Protein AF-A0A662WQ31-F1 (afdb_monomer_lite)

Structure (mmCIF, N/CA/C/O backbone):
data_AF-A0A662WQ31-F1
#
_entry.id   AF-A0A662WQ31-F1
#
loop_
_atom_site.group_PDB
_atom_site.id
_atom_site.type_symbol
_atom_site.label_atom_id
_atom_site.label_alt_id
_atom_site.label_comp_id
_atom_site.label_asym_id
_atom_site.label_entity_id
_atom_site.label_seq_id
_atom_site.pdbx_PDB_ins_code
_atom_site.Cartn_x
_atom_site.Cartn_y
_atom_site.Cartn_z
_atom_site.occupancy
_atom_site.B_iso_or_equiv
_atom_site.auth_seq_id
_atom_site.auth_comp_id
_atom_site.auth_asym_id
_atom_site.auth_atom_id
_atom_site.pdbx_PDB_model_num
ATOM 1 N N . MET A 1 1 ? 36.356 4.629 25.733 1.00 37.19 1 MET A N 1
ATOM 2 C CA . MET A 1 1 ? 35.198 4.830 24.838 1.00 37.19 1 MET A CA 1
ATOM 3 C C . MET A 1 1 ? 35.212 3.669 23.844 1.00 37.19 1 MET A C 1
ATOM 5 O O . MET A 1 1 ? 35.825 3.778 22.793 1.00 37.19 1 MET A O 1
ATOM 9 N N . LEU A 1 2 ? 34.703 2.499 24.256 1.00 34.69 2 LEU A N 1
ATOM 10 C CA . LEU A 1 2 ? 34.667 1.307 23.401 1.00 34.69 2 LEU A CA 1
ATOM 11 C C . LEU A 1 2 ? 33.456 1.410 22.477 1.00 34.69 2 LEU A C 1
ATOM 13 O O . LEU A 1 2 ? 32.326 1.563 22.939 1.00 34.69 2 LEU A O 1
ATOM 17 N N . TRP A 1 3 ? 33.721 1.348 21.181 1.00 44.66 3 TRP A N 1
ATOM 18 C CA . TRP A 1 3 ? 32.720 1.198 20.144 1.00 44.66 3 TRP A CA 1
ATOM 19 C C . TRP A 1 3 ? 32.107 -0.188 20.344 1.00 44.66 3 TRP A C 1
ATOM 21 O O . TRP A 1 3 ? 32.813 -1.183 20.213 1.00 44.66 3 TRP A O 1
ATOM 31 N N . ALA A 1 4 ? 30.832 -0.269 20.720 1.00 44.41 4 ALA A N 1
ATOM 32 C CA . ALA A 1 4 ? 30.108 -1.534 20.693 1.00 44.41 4 ALA A CA 1
ATOM 33 C C . ALA A 1 4 ? 29.914 -1.925 19.217 1.00 44.41 4 ALA A C 1
ATOM 35 O O . ALA A 1 4 ? 28.950 -1.514 18.575 1.00 44.41 4 ALA A O 1
ATOM 36 N N . LEU A 1 5 ? 30.892 -2.647 18.674 1.00 51.72 5 LEU A N 1
ATOM 37 C CA . LEU A 1 5 ? 30.918 -3.232 17.332 1.00 51.72 5 LEU A CA 1
ATOM 38 C C . LEU A 1 5 ? 30.470 -4.706 17.375 1.00 51.72 5 LEU A C 1
ATOM 40 O O . LEU A 1 5 ? 30.960 -5.522 16.607 1.00 51.72 5 LEU A O 1
ATOM 44 N N . ASP A 1 6 ? 29.527 -5.053 18.252 1.00 50.81 6 ASP A N 1
ATOM 45 C CA . ASP A 1 6 ? 29.128 -6.453 18.472 1.00 50.81 6 ASP A CA 1
ATOM 46 C C . ASP A 1 6 ? 27.859 -6.852 17.699 1.00 50.81 6 ASP A C 1
ATOM 48 O O . ASP A 1 6 ? 27.165 -7.792 18.071 1.00 50.81 6 ASP A O 1
ATOM 52 N N . GLU A 1 7 ? 27.523 -6.147 16.617 1.00 56.91 7 GLU A N 1
ATOM 53 C CA . GLU A 1 7 ? 26.612 -6.703 15.612 1.00 56.91 7 GLU A CA 1
ATOM 54 C C . GLU A 1 7 ? 27.441 -7.106 14.402 1.00 56.91 7 GLU A C 1
ATOM 56 O O . GLU A 1 7 ? 27.884 -6.261 13.618 1.00 56.91 7 GLU A O 1
ATOM 61 N N . THR A 1 8 ? 27.656 -8.409 14.239 1.00 71.19 8 THR A N 1
ATOM 62 C CA . THR A 1 8 ? 28.280 -8.915 13.022 1.00 71.19 8 THR A CA 1
ATOM 63 C C . THR A 1 8 ? 27.309 -8.752 11.850 1.00 71.19 8 THR A C 1
ATOM 65 O O . THR A 1 8 ? 26.084 -8.739 12.010 1.00 71.19 8 THR A O 1
ATOM 68 N N . ALA A 1 9 ? 27.833 -8.656 10.625 1.00 65.75 9 ALA A N 1
ATOM 69 C CA . ALA A 1 9 ? 26.988 -8.691 9.429 1.00 65.75 9 ALA A CA 1
ATOM 70 C C . ALA A 1 9 ? 26.096 -9.948 9.417 1.00 65.75 9 ALA A C 1
ATOM 72 O O . ALA A 1 9 ? 24.948 -9.888 8.981 1.00 65.75 9 ALA A O 1
ATOM 73 N N . LEU A 1 10 ? 26.597 -11.058 9.972 1.00 67.75 10 LEU A N 1
ATOM 74 C CA . LEU A 1 10 ? 25.859 -12.306 10.134 1.00 67.75 10 LEU A CA 1
ATOM 75 C C . LEU A 1 10 ? 24.645 -12.144 11.063 1.00 67.75 10 LEU A C 1
ATOM 77 O O . LEU A 1 10 ? 23.572 -12.631 10.722 1.00 67.75 10 LEU A O 1
ATOM 81 N N . ASP A 1 11 ? 24.765 -11.390 12.158 1.00 67.06 11 ASP A N 1
ATOM 82 C CA . ASP A 1 11 ? 23.643 -11.083 13.060 1.00 67.06 11 ASP A CA 1
ATOM 83 C C . ASP A 1 11 ? 22.569 -10.234 12.363 1.00 67.06 11 ASP A C 1
ATOM 85 O O . ASP A 1 11 ? 21.368 -10.448 12.546 1.00 67.06 11 ASP A O 1
ATOM 89 N N . LEU A 1 12 ? 22.978 -9.305 11.491 1.00 63.69 12 LEU A N 1
ATOM 90 C CA . LEU A 1 12 ? 22.054 -8.522 10.661 1.00 63.69 12 LEU A CA 1
ATOM 91 C C . LEU A 1 12 ? 21.345 -9.375 9.599 1.00 63.69 12 LEU A C 1
ATOM 93 O O . LEU A 1 12 ? 20.171 -9.132 9.310 1.00 63.69 12 LEU A O 1
ATOM 97 N N . PHE A 1 13 ? 22.023 -10.376 9.031 1.00 61.41 13 PHE A N 1
ATOM 98 C CA . PHE A 1 13 ? 21.408 -11.343 8.115 1.00 61.41 13 PHE A CA 1
ATOM 99 C C . PHE A 1 13 ? 20.502 -12.344 8.845 1.00 61.41 13 PHE A C 1
ATOM 101 O O . PHE A 1 13 ? 19.461 -12.731 8.310 1.00 61.41 13 PHE A O 1
ATOM 108 N N . ALA A 1 14 ? 20.855 -12.725 10.075 1.00 63.91 14 ALA A N 1
ATOM 109 C CA . ALA A 1 14 ? 20.064 -13.611 10.923 1.00 63.91 14 ALA A CA 1
ATOM 110 C C . ALA A 1 14 ? 18.776 -12.942 11.432 1.00 63.91 14 ALA A C 1
ATOM 112 O O . ALA A 1 14 ? 17.780 -13.630 11.676 1.00 63.91 14 ALA A O 1
ATOM 113 N N . ARG A 1 15 ? 18.741 -11.600 11.512 1.00 64.81 15 ARG A N 1
ATOM 114 C CA . ARG A 1 15 ? 17.512 -10.812 11.704 1.00 64.81 15 ARG A CA 1
ATOM 115 C C . ARG A 1 15 ? 16.602 -10.941 10.481 1.00 64.81 15 ARG A C 1
ATOM 117 O O . ARG A 1 15 ? 16.562 -10.092 9.587 1.00 64.81 15 ARG A O 1
ATOM 124 N N . ARG A 1 16 ? 15.816 -12.015 10.453 1.00 57.88 16 ARG A N 1
ATOM 125 C CA . ARG A 1 16 ? 14.672 -12.129 9.549 1.00 57.88 16 ARG A CA 1
ATOM 126 C C . ARG A 1 16 ? 13.635 -11.102 9.996 1.00 57.88 16 ARG A C 1
ATOM 128 O O . ARG A 1 16 ? 13.227 -11.154 11.152 1.00 57.88 16 ARG A O 1
ATOM 135 N N . PRO A 1 17 ? 13.206 -10.159 9.143 1.00 61.84 17 PRO A N 1
ATOM 136 C CA . PRO A 1 17 ? 12.065 -9.331 9.488 1.00 61.84 17 PRO A CA 1
ATOM 137 C C . PRO A 1 17 ? 10.864 -10.279 9.626 1.00 61.84 17 PRO A C 1
ATOM 139 O O . PRO A 1 17 ? 10.480 -10.942 8.667 1.00 61.84 17 PRO A O 1
ATOM 142 N N . VAL A 1 18 ? 10.369 -10.436 10.856 1.00 61.66 18 VAL A N 1
ATOM 143 C CA . VAL A 1 18 ? 9.519 -11.582 11.236 1.00 61.66 18 VAL A CA 1
ATOM 144 C C . VAL A 1 18 ? 8.052 -11.369 10.850 1.00 61.66 18 VAL A C 1
ATOM 146 O O . VAL A 1 18 ? 7.285 -12.325 10.792 1.00 61.66 18 VAL A O 1
ATOM 149 N N . ARG A 1 19 ? 7.634 -10.126 10.584 1.00 73.19 19 ARG A N 1
ATOM 150 C CA . ARG A 1 19 ? 6.210 -9.784 10.494 1.00 73.19 19 ARG A CA 1
ATOM 151 C C . ARG A 1 19 ? 5.721 -9.774 9.045 1.00 73.19 19 ARG A C 1
ATOM 153 O O . ARG A 1 19 ? 5.837 -8.769 8.342 1.00 73.19 19 ARG A O 1
ATOM 160 N N . GLY A 1 20 ? 5.204 -10.922 8.615 1.00 81.25 20 GLY A N 1
ATOM 161 C CA . GLY A 1 20 ? 4.343 -11.023 7.440 1.00 81.25 20 GLY A CA 1
ATOM 162 C C . GLY A 1 20 ? 2.929 -10.503 7.714 1.00 81.25 20 GLY A C 1
ATOM 163 O O . GLY A 1 20 ? 2.633 -10.037 8.817 1.00 81.25 20 GLY A O 1
ATOM 164 N N . PHE A 1 21 ? 2.061 -10.554 6.707 1.00 85.94 21 PHE A N 1
ATOM 165 C CA . PHE A 1 21 ? 0.643 -10.219 6.855 1.00 85.94 21 PHE A CA 1
ATOM 166 C C . PHE A 1 21 ? -0.225 -10.975 5.850 1.00 85.94 21 PHE A C 1
ATOM 168 O O . PHE A 1 21 ? 0.226 -11.325 4.758 1.00 85.94 21 PHE A O 1
ATOM 175 N N . LEU A 1 22 ? -1.482 -11.192 6.230 1.00 88.38 22 LEU A N 1
ATOM 176 C CA . LEU A 1 22 ? -2.508 -11.766 5.370 1.00 88.38 22 LEU A CA 1
ATOM 177 C C . LEU A 1 22 ? -3.313 -10.651 4.717 1.00 88.38 22 LEU A C 1
ATOM 179 O O . LEU A 1 22 ? -3.632 -9.640 5.346 1.00 88.38 22 LEU A O 1
ATOM 183 N N . THR A 1 23 ? -3.670 -10.850 3.457 1.00 88.81 23 THR A N 1
ATOM 184 C CA . THR A 1 23 ? -4.554 -9.942 2.732 1.00 88.81 23 THR A CA 1
ATOM 185 C C . THR A 1 23 ? -6.017 -10.215 3.047 1.00 88.81 23 THR A C 1
ATOM 187 O O . THR A 1 23 ? -6.835 -9.310 2.905 1.00 88.81 23 THR A O 1
ATOM 190 N N . GLY A 1 24 ? -6.374 -11.420 3.497 1.00 86.06 24 GLY A N 1
ATOM 191 C CA . GLY A 1 24 ? -7.769 -11.858 3.600 1.00 86.06 24 GLY A CA 1
ATOM 192 C C . GLY A 1 24 ? -8.359 -12.261 2.245 1.00 86.06 24 GLY A C 1
ATOM 193 O O . GLY A 1 24 ? -9.531 -12.618 2.165 1.00 86.06 24 GLY A O 1
ATOM 194 N N . LEU A 1 25 ? -7.552 -12.225 1.181 1.00 87.31 25 LEU A N 1
ATOM 195 C CA . LEU A 1 25 ? -7.882 -12.758 -0.130 1.00 87.31 25 LEU A CA 1
ATOM 196 C C . LEU A 1 25 ? -7.190 -14.117 -0.249 1.00 87.31 25 LEU A C 1
ATOM 198 O O . LEU A 1 25 ? -5.993 -14.201 -0.517 1.00 87.31 25 LEU A O 1
ATOM 202 N N . SER A 1 26 ? -7.945 -15.198 -0.045 1.00 85.75 26 SER A N 1
ATOM 203 C CA . SER A 1 26 ? -7.402 -16.565 0.013 1.00 85.75 26 SER A CA 1
ATOM 204 C C . SER A 1 26 ? -6.587 -16.950 -1.227 1.00 85.75 26 SER A C 1
ATOM 206 O O . SER A 1 26 ? -5.579 -17.648 -1.113 1.00 85.75 26 SER A O 1
ATOM 208 N N . PHE A 1 27 ? -6.977 -16.449 -2.403 1.00 85.75 27 PHE A N 1
ATOM 209 C CA . PHE A 1 27 ? -6.265 -16.682 -3.660 1.00 85.75 27 PHE A CA 1
ATOM 210 C C . PHE A 1 27 ? -4.890 -15.996 -3.730 1.00 85.75 27 PHE A C 1
ATOM 212 O O . PHE A 1 27 ? -4.050 -16.445 -4.504 1.00 85.75 27 PHE A O 1
ATOM 219 N N . LEU A 1 28 ? -4.639 -14.951 -2.930 1.00 86.25 28 LEU A N 1
ATOM 220 C CA . LEU A 1 28 ? -3.328 -14.301 -2.799 1.00 86.25 28 LEU A CA 1
ATOM 221 C C . LEU A 1 28 ? -2.513 -14.891 -1.649 1.00 86.25 28 LEU A C 1
ATOM 223 O O . LEU A 1 28 ? -1.312 -15.114 -1.788 1.00 86.25 28 LEU A O 1
ATOM 227 N N . ASP A 1 29 ? -3.164 -15.181 -0.523 1.00 85.19 29 ASP A N 1
ATOM 228 C CA . ASP A 1 29 ? -2.477 -15.615 0.695 1.00 85.19 29 ASP A CA 1
ATOM 229 C C . ASP A 1 29 ? -1.913 -17.043 0.567 1.00 85.19 29 ASP A C 1
ATOM 231 O O . ASP A 1 29 ? -0.788 -17.316 0.997 1.00 85.19 29 ASP A O 1
ATOM 235 N N . ALA A 1 30 ? -2.652 -17.944 -0.092 1.00 77.50 30 ALA A N 1
ATOM 236 C CA . ALA A 1 30 ? -2.257 -19.339 -0.286 1.00 77.50 30 ALA A CA 1
ATOM 237 C C . ALA A 1 30 ? -1.020 -19.554 -1.191 1.00 77.50 30 ALA A C 1
ATOM 239 O O . ALA A 1 30 ? -0.231 -20.461 -0.899 1.00 77.50 30 ALA A O 1
ATOM 240 N N . PRO A 1 31 ? -0.819 -18.821 -2.307 1.00 71.06 31 PRO A N 1
ATOM 241 C CA . PRO A 1 31 ? 0.422 -18.905 -3.079 1.00 71.06 31 PRO A CA 1
ATOM 242 C C . PRO A 1 31 ? 1.566 -18.101 -2.454 1.00 71.06 31 PRO A C 1
ATOM 244 O O . PRO A 1 31 ? 2.700 -18.585 -2.474 1.00 71.06 31 PRO A O 1
ATOM 247 N N . ALA A 1 32 ? 1.293 -16.935 -1.854 1.00 62.53 32 ALA A N 1
ATOM 248 C CA . ALA A 1 32 ? 2.327 -16.091 -1.245 1.00 62.53 32 ALA A CA 1
ATOM 249 C C . ALA A 1 32 ? 3.093 -16.812 -0.121 1.00 62.53 32 ALA A C 1
ATOM 251 O O . ALA A 1 32 ? 4.286 -16.567 0.066 1.00 62.53 32 ALA A O 1
ATOM 252 N N . GLY A 1 33 ? 2.448 -17.773 0.548 1.00 60.22 33 GLY A N 1
ATOM 253 C CA . GLY A 1 33 ? 3.086 -18.617 1.552 1.00 60.22 33 GLY A CA 1
ATOM 254 C C . GLY A 1 33 ? 3.896 -19.812 1.044 1.00 60.22 33 GLY A C 1
ATOM 255 O O . GLY A 1 33 ? 4.722 -20.371 1.770 1.00 60.22 33 GLY A O 1
ATOM 256 N N . ARG A 1 34 ? 3.706 -20.234 -0.214 1.00 59.06 34 ARG A N 1
ATOM 257 C CA . ARG A 1 34 ? 4.384 -21.425 -0.767 1.00 59.06 34 ARG A CA 1
ATOM 258 C C . ARG A 1 34 ? 5.804 -21.151 -1.241 1.00 59.06 34 ARG A C 1
ATOM 260 O O . ARG A 1 34 ? 6.621 -22.071 -1.234 1.00 59.06 34 ARG A O 1
ATOM 267 N N . THR A 1 35 ? 6.130 -19.913 -1.606 1.00 53.53 35 THR A N 1
ATOM 268 C CA . THR A 1 35 ? 7.453 -19.527 -2.131 1.00 53.53 35 THR A CA 1
ATOM 269 C C . THR A 1 35 ? 8.606 -19.687 -1.131 1.00 53.53 35 THR A C 1
ATOM 271 O O . THR A 1 35 ? 9.761 -19.562 -1.521 1.00 53.53 35 THR A O 1
ATOM 274 N N . GLN A 1 36 ? 8.335 -20.018 0.138 1.00 51.00 36 GLN A N 1
ATOM 275 C CA . GLN A 1 36 ? 9.357 -20.226 1.172 1.00 51.00 36 GLN A CA 1
ATOM 276 C C . GLN A 1 36 ? 9.678 -21.711 1.464 1.00 51.00 36 GLN A C 1
ATOM 278 O O . GLN A 1 36 ? 10.545 -22.001 2.286 1.00 51.00 36 GLN A O 1
ATOM 283 N N . ARG A 1 37 ? 9.006 -22.673 0.807 1.00 48.34 37 ARG A N 1
ATOM 284 C CA . ARG A 1 37 ? 9.079 -24.113 1.149 1.00 48.34 37 ARG A CA 1
ATOM 285 C C . ARG A 1 37 ? 10.275 -24.906 0.587 1.00 48.34 37 ARG A C 1
ATOM 287 O O . ARG A 1 37 ? 10.282 -26.125 0.719 1.00 48.34 37 ARG A O 1
ATOM 294 N N . THR A 1 38 ? 11.303 -24.284 0.007 1.00 45.34 38 THR A N 1
ATOM 295 C CA . THR A 1 38 ? 12.416 -25.030 -0.627 1.00 45.34 38 THR A CA 1
ATOM 296 C C . THR A 1 38 ? 13.635 -25.310 0.261 1.00 45.34 38 THR A C 1
ATOM 298 O O . THR A 1 38 ? 14.574 -25.951 -0.206 1.00 45.34 38 THR A O 1
ATOM 301 N N . SER A 1 39 ? 13.642 -24.952 1.552 1.00 43.06 39 SER A N 1
ATOM 302 C CA . SER A 1 39 ? 14.707 -25.391 2.473 1.00 43.06 39 SER A CA 1
ATOM 303 C C . SER A 1 39 ? 14.281 -26.600 3.322 1.00 43.06 39 SER A C 1
ATOM 305 O O . SER A 1 39 ? 13.662 -26.441 4.369 1.00 43.06 39 SER A O 1
ATOM 307 N N . ALA A 1 40 ? 14.619 -27.791 2.820 1.00 43.31 40 ALA A N 1
ATOM 308 C CA . ALA A 1 40 ? 14.922 -29.054 3.510 1.00 43.31 40 ALA A CA 1
ATOM 309 C C . ALA A 1 40 ? 14.190 -29.424 4.831 1.00 43.31 40 ALA A C 1
ATOM 311 O O . ALA A 1 40 ? 14.473 -28.897 5.902 1.00 43.31 40 ALA A O 1
ATOM 312 N N . GLY A 1 41 ? 13.394 -30.501 4.770 1.00 44.12 41 GLY A N 1
ATOM 313 C CA . GLY A 1 41 ? 13.578 -31.642 5.682 1.00 44.12 41 GLY A CA 1
ATOM 314 C C . GLY A 1 41 ? 13.085 -31.551 7.132 1.00 44.12 41 GLY A C 1
ATOM 315 O O . GLY A 1 41 ? 13.726 -32.126 8.004 1.00 44.12 41 GLY A O 1
ATOM 316 N N . SER A 1 42 ? 11.950 -30.910 7.419 1.00 41.31 42 SER A N 1
ATOM 317 C CA . SER A 1 42 ? 11.338 -30.973 8.757 1.00 41.31 42 SER A CA 1
ATOM 318 C C . SER A 1 42 ? 9.865 -31.373 8.677 1.00 41.31 42 SER A C 1
ATOM 320 O O . SER A 1 42 ? 8.979 -30.554 8.437 1.00 41.31 42 SER A O 1
ATOM 322 N N . SER A 1 43 ? 9.597 -32.662 8.882 1.00 39.00 43 SER A N 1
ATOM 323 C CA . SER A 1 43 ? 8.263 -33.242 9.060 1.00 39.00 43 SER A CA 1
ATOM 324 C C . SER A 1 43 ? 7.736 -32.971 10.475 1.00 39.00 43 SER A C 1
ATOM 326 O O . SER A 1 43 ? 7.522 -33.890 11.266 1.00 39.00 43 SER A O 1
ATOM 328 N N . LYS A 1 44 ? 7.557 -31.694 10.820 1.00 39.28 44 LYS A N 1
ATOM 329 C CA . LYS A 1 44 ? 6.843 -31.280 12.032 1.00 39.28 44 LYS A CA 1
ATOM 330 C C . LYS A 1 44 ? 5.909 -30.126 11.659 1.00 39.28 44 LYS A C 1
ATOM 332 O O . LYS A 1 44 ? 6.410 -29.084 11.239 1.00 39.28 44 LYS A O 1
ATOM 337 N N . PRO A 1 45 ? 4.578 -30.277 11.772 1.00 39.34 45 PRO A N 1
ATOM 338 C CA . PRO A 1 45 ? 3.661 -29.175 11.527 1.00 39.34 45 PRO A CA 1
ATOM 339 C C . PRO A 1 45 ? 3.808 -28.182 12.684 1.00 39.34 45 PRO A C 1
ATOM 341 O O . PRO A 1 45 ? 3.200 -28.342 13.739 1.00 39.34 45 PRO A O 1
ATOM 344 N N . SER A 1 46 ? 4.674 -27.179 12.534 1.00 40.44 46 SER A N 1
ATOM 345 C CA . SER A 1 46 ? 4.630 -26.013 13.408 1.00 40.44 46 SER A CA 1
ATOM 346 C C . SER A 1 46 ? 3.371 -25.223 13.051 1.00 40.44 46 SER A C 1
ATOM 348 O O . SER A 1 46 ? 3.150 -24.853 11.901 1.00 40.44 46 SER A O 1
ATOM 350 N N . ALA A 1 47 ? 2.516 -24.999 14.045 1.00 40.78 47 ALA A N 1
ATOM 351 C CA . ALA A 1 47 ? 1.225 -24.321 13.940 1.00 40.78 47 ALA A CA 1
ATOM 352 C C . ALA A 1 47 ? 1.349 -22.797 13.706 1.00 40.78 47 ALA A C 1
ATOM 354 O O . ALA A 1 47 ? 0.736 -21.994 14.401 1.00 40.78 47 ALA A O 1
ATOM 355 N N . LYS A 1 48 ? 2.171 -22.378 12.742 1.00 49.56 48 LYS A N 1
ATOM 356 C CA . LYS A 1 48 ? 2.186 -21.018 12.198 1.00 49.56 48 LYS A CA 1
ATOM 357 C C . LYS A 1 48 ? 2.058 -21.158 10.693 1.00 49.56 48 LYS A C 1
ATOM 359 O O . LYS A 1 48 ? 3.038 -21.487 10.029 1.00 49.56 48 LYS A O 1
ATOM 364 N N . SER A 1 49 ? 0.835 -20.992 10.190 1.00 50.53 49 SER A N 1
ATOM 365 C CA . SER A 1 49 ? 0.546 -20.995 8.758 1.00 50.53 49 SER A CA 1
ATOM 366 C C . SER A 1 49 ? 1.548 -20.080 8.066 1.00 50.53 49 SER A C 1
ATOM 368 O O . SER A 1 49 ? 1.619 -18.891 8.371 1.00 50.53 49 SER A O 1
ATOM 370 N N . SER A 1 50 ? 2.337 -20.635 7.154 1.00 59.69 50 SER A N 1
ATOM 371 C CA . SER A 1 50 ? 3.299 -19.893 6.342 1.00 59.69 50 SER A CA 1
ATOM 372 C C . SER A 1 50 ? 2.614 -18.988 5.313 1.00 59.69 50 SER A C 1
ATOM 374 O O . SER A 1 50 ? 3.259 -18.605 4.353 1.00 59.69 50 SER A O 1
ATOM 376 N N . ASP A 1 51 ? 1.321 -18.710 5.459 1.00 67.50 51 ASP A N 1
ATOM 377 C CA . ASP A 1 51 ? 0.472 -18.082 4.452 1.00 67.50 51 ASP A CA 1
ATOM 378 C C . ASP A 1 51 ? 0.600 -16.553 4.498 1.00 67.50 51 ASP A C 1
ATOM 380 O O . ASP A 1 51 ? 0.820 -15.962 5.557 1.00 67.50 51 ASP A O 1
ATOM 384 N N . GLY A 1 52 ? 0.464 -15.912 3.334 1.00 83.06 52 GLY A N 1
ATOM 385 C CA . GLY A 1 52 ? 0.532 -14.457 3.193 1.00 83.06 52 GLY A CA 1
ATOM 386 C C . GLY A 1 52 ? 1.887 -13.891 2.764 1.00 83.06 52 GLY A C 1
ATOM 387 O O . GLY A 1 52 ? 2.805 -14.594 2.338 1.00 83.06 52 GLY A O 1
ATOM 388 N N . TYR A 1 53 ? 1.982 -12.567 2.844 1.00 86.69 53 TYR A N 1
ATOM 389 C CA . TYR A 1 53 ? 3.112 -11.778 2.364 1.00 86.69 53 TYR A CA 1
ATOM 390 C C . TYR A 1 53 ? 4.222 -11.705 3.402 1.00 86.69 53 TYR A C 1
ATOM 392 O O . TYR A 1 53 ? 3.962 -11.410 4.570 1.00 86.69 53 TYR A O 1
ATOM 400 N N . HIS A 1 54 ? 5.470 -11.867 2.959 1.00 84.38 54 HIS A N 1
ATOM 401 C CA . HIS A 1 54 ? 6.644 -11.813 3.824 1.00 84.38 54 HIS A CA 1
ATOM 402 C C . HIS A 1 54 ? 7.639 -10.722 3.400 1.00 84.38 54 HIS A C 1
ATOM 404 O O . HIS A 1 54 ? 7.773 -10.401 2.218 1.00 84.38 54 HIS A O 1
ATOM 410 N N . PRO A 1 55 ? 8.392 -10.139 4.347 1.00 83.25 55 PRO A N 1
ATOM 411 C CA . PRO A 1 55 ? 9.493 -9.241 4.016 1.00 83.25 55 PRO A CA 1
ATOM 412 C C . PRO A 1 55 ? 10.555 -9.930 3.145 1.00 83.25 55 PRO A C 1
ATOM 414 O O . PRO A 1 55 ? 10.832 -11.114 3.325 1.00 83.25 55 PRO A O 1
ATOM 417 N N . ARG A 1 56 ? 11.210 -9.163 2.259 1.00 81.50 56 ARG A N 1
ATOM 418 C CA . ARG A 1 56 ? 12.211 -9.656 1.282 1.00 81.50 56 ARG A CA 1
ATOM 419 C C . ARG A 1 56 ? 11.640 -10.622 0.229 1.00 81.50 56 ARG A C 1
ATOM 421 O O . ARG A 1 56 ? 12.390 -11.392 -0.363 1.00 81.50 56 ARG A O 1
ATOM 428 N N . GLN A 1 57 ? 10.333 -10.568 -0.004 1.00 84.25 57 GLN A N 1
ATOM 429 C CA . GLN A 1 57 ? 9.645 -11.284 -1.072 1.00 84.25 57 GLN A CA 1
ATOM 430 C C . GLN A 1 57 ? 9.252 -10.306 -2.181 1.00 84.25 57 GLN A C 1
ATOM 432 O O . GLN A 1 57 ? 8.881 -9.166 -1.904 1.00 84.25 57 GLN A O 1
ATOM 437 N N . VAL A 1 58 ? 9.300 -10.776 -3.425 1.00 87.25 58 VAL A N 1
ATOM 438 C CA . VAL A 1 58 ? 8.652 -10.124 -4.566 1.00 87.25 58 VAL A CA 1
ATOM 439 C C . VAL A 1 58 ? 7.497 -11.020 -4.992 1.00 87.25 58 VAL A C 1
ATOM 441 O O . VAL A 1 58 ? 7.677 -12.229 -5.137 1.00 87.25 58 VAL A O 1
ATOM 444 N N . VAL A 1 59 ? 6.312 -10.434 -5.134 1.00 88.00 59 VAL A N 1
ATOM 445 C CA . VAL A 1 59 ? 5.104 -11.120 -5.600 1.00 88.00 59 VAL A CA 1
ATOM 446 C C . VAL A 1 59 ? 4.640 -10.409 -6.857 1.00 88.00 59 VAL A C 1
ATOM 448 O O . VAL A 1 59 ? 4.413 -9.201 -6.830 1.00 88.00 59 VAL A O 1
ATOM 451 N N . GLU A 1 60 ? 4.514 -11.160 -7.942 1.00 89.75 60 GLU A N 1
ATOM 452 C CA . GLU A 1 60 ? 4.000 -10.671 -9.216 1.00 89.75 60 GLU A CA 1
ATOM 453 C C . GLU A 1 60 ? 2.549 -11.131 -9.383 1.00 89.75 60 GLU A C 1
ATOM 455 O O . GLU A 1 60 ? 2.231 -12.303 -9.169 1.00 89.75 60 GLU A O 1
ATOM 460 N N . LEU A 1 61 ? 1.667 -10.199 -9.746 1.00 88.94 61 LEU A N 1
ATOM 461 C CA . LEU A 1 61 ? 0.274 -10.480 -10.068 1.00 88.94 61 LEU A CA 1
ATOM 462 C C . LEU A 1 61 ? 0.051 -10.231 -11.560 1.00 88.94 61 LEU A C 1
ATOM 464 O O . LEU A 1 61 ? -0.048 -9.085 -11.996 1.00 88.94 61 LEU A O 1
ATOM 468 N N . CYS A 1 62 ? -0.065 -11.314 -12.321 1.00 89.31 62 CYS A N 1
ATOM 469 C CA . CYS A 1 62 ? -0.349 -11.267 -13.752 1.00 89.31 62 CYS A CA 1
ATOM 470 C C . CYS A 1 62 ? -1.827 -11.551 -14.019 1.00 89.31 62 CYS A C 1
ATOM 472 O O . CYS A 1 62 ? -2.440 -12.404 -13.378 1.00 89.31 62 CYS A O 1
ATOM 474 N N . GLY A 1 63 ? -2.387 -10.863 -15.007 1.00 90.75 63 GLY A N 1
ATOM 475 C CA . GLY A 1 63 ? -3.757 -11.059 -15.458 1.00 90.75 63 GLY A CA 1
ATOM 476 C C . GLY A 1 63 ? -3.991 -10.356 -16.787 1.00 90.75 63 GLY A C 1
ATOM 477 O O . GLY A 1 63 ? -3.152 -9.574 -17.238 1.00 90.75 63 GLY A O 1
ATOM 478 N N . ALA A 1 64 ? -5.133 -10.633 -17.408 1.00 93.81 64 ALA A N 1
ATOM 479 C CA . ALA A 1 64 ? -5.563 -9.929 -18.607 1.00 93.81 64 ALA A CA 1
ATOM 480 C C . ALA A 1 64 ? -5.805 -8.429 -18.319 1.00 93.81 64 ALA A C 1
ATOM 482 O O . ALA A 1 64 ? -5.762 -7.971 -17.168 1.00 93.81 64 ALA A O 1
ATOM 483 N N . ALA A 1 65 ? -6.009 -7.636 -19.374 1.00 87.56 65 ALA A N 1
ATOM 484 C CA . ALA A 1 65 ? -6.182 -6.186 -19.256 1.00 87.56 65 ALA A CA 1
ATOM 485 C C . ALA A 1 65 ? -7.371 -5.812 -18.351 1.00 87.56 65 ALA A C 1
ATOM 487 O O . ALA A 1 65 ? -7.247 -4.921 -17.520 1.00 87.56 65 ALA A O 1
ATOM 488 N N . ASP A 1 66 ? -8.463 -6.569 -18.438 1.00 91.25 66 ASP A N 1
ATOM 489 C CA . ASP A 1 66 ? -9.694 -6.442 -17.648 1.00 91.25 66 ASP A CA 1
ATOM 490 C C . ASP A 1 66 ? -9.568 -6.920 -16.192 1.00 91.25 66 ASP A C 1
ATOM 492 O O . ASP A 1 66 ? -10.454 -6.680 -15.372 1.00 91.25 66 ASP A O 1
ATOM 496 N N . THR A 1 67 ? -8.469 -7.590 -15.838 1.00 92.56 67 THR A N 1
ATOM 497 C CA . THR A 1 67 ? -8.232 -8.009 -14.457 1.00 92.56 67 THR A CA 1
ATOM 498 C C . THR A 1 67 ? -7.986 -6.767 -13.591 1.00 92.56 67 THR A C 1
ATOM 500 O O . THR A 1 67 ? -7.058 -6.008 -13.906 1.00 92.56 67 THR A O 1
ATOM 503 N N . PRO A 1 68 ? -8.725 -6.577 -12.476 1.00 93.31 68 PRO A N 1
ATOM 504 C CA . PRO A 1 68 ? -8.672 -5.370 -11.646 1.00 93.31 68 PRO A CA 1
ATOM 505 C C . PRO A 1 68 ? -7.428 -5.360 -10.740 1.00 93.31 68 PRO A C 1
ATOM 507 O O . PRO A 1 68 ? -7.507 -5.411 -9.513 1.00 93.31 68 PRO A O 1
ATOM 510 N N . LYS A 1 69 ? -6.244 -5.333 -11.359 1.00 93.69 69 LYS A N 1
ATOM 511 C CA . LYS A 1 69 ? -4.935 -5.459 -10.702 1.00 93.69 69 LYS A CA 1
ATOM 512 C C . LYS A 1 69 ? -4.690 -4.326 -9.704 1.00 93.69 69 LYS A C 1
ATOM 514 O O . LYS A 1 69 ? -4.213 -4.598 -8.604 1.00 93.69 69 LYS A O 1
ATOM 519 N N . MET A 1 70 ? -5.072 -3.093 -10.048 1.00 94.50 70 MET A N 1
ATOM 520 C CA . MET A 1 70 ? -4.960 -1.950 -9.139 1.00 94.50 70 MET A CA 1
ATOM 521 C C . MET A 1 70 ? -5.850 -2.121 -7.905 1.00 94.50 70 MET A C 1
ATOM 523 O O . MET A 1 70 ? -5.372 -1.968 -6.787 1.00 94.50 70 MET A O 1
ATOM 527 N N . GLU A 1 71 ? -7.110 -2.532 -8.071 1.00 94.31 71 GLU A N 1
ATOM 528 C CA . GLU A 1 71 ? -8.015 -2.774 -6.937 1.00 94.31 71 GLU A CA 1
ATOM 529 C C . GLU A 1 71 ? -7.457 -3.857 -6.003 1.00 94.31 71 GLU A C 1
ATOM 531 O O . GLU A 1 71 ? -7.437 -3.695 -4.781 1.00 94.31 71 GLU A O 1
ATOM 536 N N . ILE A 1 72 ? -6.915 -4.938 -6.575 1.00 95.12 72 ILE A N 1
ATOM 537 C CA . ILE A 1 72 ? -6.239 -5.984 -5.804 1.00 95.12 72 ILE A CA 1
ATOM 538 C C . ILE A 1 72 ? -5.050 -5.400 -5.025 1.00 95.12 72 ILE A C 1
ATOM 540 O O . ILE A 1 72 ? -4.912 -5.664 -3.828 1.00 95.12 72 ILE A O 1
ATOM 544 N N . LEU A 1 73 ? -4.219 -4.570 -5.658 1.00 95.31 73 LEU A N 1
ATOM 545 C CA . LEU A 1 73 ? -3.091 -3.907 -5.004 1.00 95.31 73 LEU A CA 1
ATOM 546 C C . LEU A 1 73 ? -3.548 -2.991 -3.856 1.00 95.31 73 LEU A C 1
ATOM 548 O O . LEU A 1 73 ? -2.956 -3.035 -2.775 1.00 95.31 73 LEU A O 1
ATOM 552 N N . LEU A 1 74 ? -4.634 -2.232 -4.029 1.00 96.12 74 LEU A N 1
ATOM 553 C CA . LEU A 1 74 ? -5.215 -1.410 -2.962 1.00 96.12 74 LEU A CA 1
ATOM 554 C C . LEU A 1 74 ? -5.692 -2.269 -1.780 1.00 96.12 74 LEU A C 1
ATOM 556 O O . LEU A 1 74 ? -5.447 -1.914 -0.625 1.00 96.12 74 LEU A O 1
ATOM 560 N N . HIS A 1 75 ? -6.290 -3.438 -2.034 1.00 95.31 75 HIS A N 1
ATOM 561 C CA . HIS A 1 75 ? -6.648 -4.391 -0.978 1.00 95.31 75 HIS A CA 1
ATOM 562 C C . HIS A 1 75 ? -5.428 -4.921 -0.212 1.00 95.31 75 HIS A C 1
ATOM 564 O O . HIS A 1 75 ? -5.519 -5.088 1.011 1.00 95.31 75 HIS A O 1
ATOM 570 N N . VAL A 1 76 ? -4.308 -5.175 -0.900 1.00 94.75 76 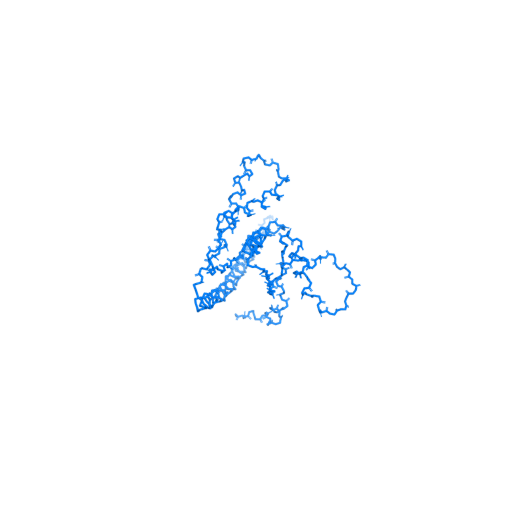VAL A N 1
ATOM 571 C CA . VAL A 1 76 ? -3.035 -5.589 -0.280 1.00 94.75 76 VAL A CA 1
ATOM 572 C C . VAL A 1 76 ? -2.480 -4.465 0.595 1.00 94.75 76 VAL A C 1
ATOM 574 O O . VAL A 1 76 ? -2.116 -4.708 1.747 1.00 94.75 76 VAL A O 1
ATOM 577 N N . VAL A 1 77 ? -2.465 -3.227 0.094 1.00 95.25 77 VAL A N 1
ATOM 578 C CA . VAL A 1 77 ? -2.011 -2.055 0.858 1.00 95.25 77 VAL A CA 1
ATOM 579 C C . VAL A 1 77 ? -2.890 -1.835 2.089 1.00 95.25 77 VAL A C 1
ATOM 581 O O . VAL A 1 77 ? -2.366 -1.688 3.192 1.00 95.25 77 VAL A O 1
ATOM 584 N N . ALA A 1 78 ? -4.215 -1.896 1.954 1.00 94.75 78 ALA A N 1
ATOM 585 C CA . ALA A 1 78 ? -5.131 -1.764 3.085 1.00 94.75 78 ALA A CA 1
ATOM 586 C C . ALA A 1 78 ? -4.897 -2.849 4.155 1.00 94.75 78 ALA A C 1
ATOM 588 O O . ALA A 1 78 ? -4.928 -2.564 5.356 1.00 94.75 78 ALA A O 1
ATOM 589 N N . ALA A 1 79 ? -4.613 -4.088 3.739 1.00 92.31 79 ALA A N 1
ATOM 590 C CA . ALA A 1 79 ? -4.255 -5.167 4.657 1.00 92.31 79 ALA A CA 1
ATOM 591 C C . ALA A 1 79 ? -2.939 -4.879 5.393 1.00 92.31 79 ALA A C 1
ATOM 593 O O . ALA A 1 79 ? -2.869 -4.995 6.614 1.00 92.31 79 ALA A O 1
ATOM 594 N N . PHE A 1 80 ? -1.912 -4.435 4.663 1.00 91.69 80 PHE A N 1
ATOM 595 C CA . PHE A 1 80 ? -0.625 -4.061 5.242 1.00 91.69 80 PHE A CA 1
ATOM 596 C C . PHE A 1 80 ? -0.777 -2.952 6.286 1.00 91.69 80 PHE A C 1
ATOM 598 O O . PHE A 1 80 ? -0.219 -3.043 7.379 1.00 91.69 80 PHE A O 1
ATOM 605 N N . LEU A 1 81 ? -1.545 -1.908 5.968 1.00 91.25 81 LEU A N 1
ATOM 606 C CA . LEU A 1 81 ? -1.740 -0.765 6.855 1.00 91.25 81 LEU A CA 1
ATOM 607 C C . LEU A 1 81 ? -2.461 -1.151 8.151 1.00 91.25 81 LEU A C 1
ATOM 609 O O . LEU A 1 81 ? -2.166 -0.578 9.197 1.00 91.25 81 LEU A O 1
ATOM 613 N N . THR A 1 82 ? -3.360 -2.133 8.100 1.00 88.50 82 THR A N 1
ATOM 614 C CA . THR A 1 82 ? -4.194 -2.551 9.239 1.00 88.50 82 THR A CA 1
ATOM 615 C C . THR A 1 82 ? -3.644 -3.758 10.011 1.00 88.50 82 THR A C 1
ATOM 617 O O . THR A 1 82 ? -4.272 -4.193 10.976 1.00 88.50 82 THR A O 1
ATOM 620 N N . ARG A 1 83 ? -2.467 -4.285 9.638 1.00 84.19 83 ARG A N 1
ATOM 621 C CA . ARG A 1 83 ? -1.858 -5.491 10.244 1.00 84.19 83 ARG A CA 1
ATOM 622 C C . ARG A 1 83 ? -1.320 -5.302 11.663 1.00 84.19 83 ARG A C 1
ATOM 624 O O . ARG A 1 83 ? -1.180 -6.261 12.415 1.00 84.19 83 ARG A O 1
ATOM 631 N N . SER A 1 84 ? -0.896 -4.086 12.01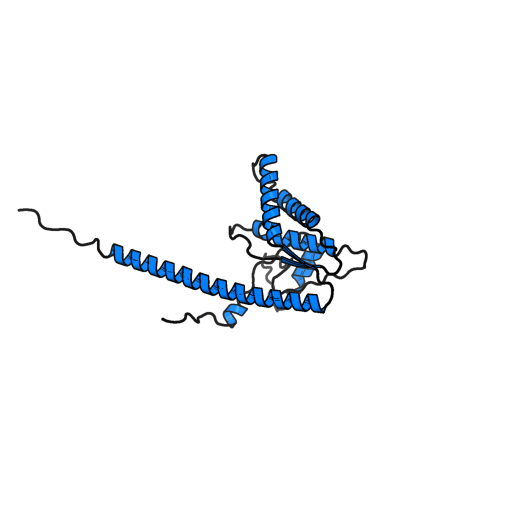6 1.00 69.12 84 SER A N 1
ATOM 632 C CA . SER A 1 84 ? -0.285 -3.832 13.329 1.00 69.12 84 SER A CA 1
ATOM 633 C C . SER A 1 84 ? -1.316 -3.862 14.447 1.00 69.12 84 SER A C 1
ATOM 635 O O . SER A 1 84 ? -0.943 -4.101 15.585 1.00 69.12 84 SER A O 1
ATOM 637 N N . MET A 1 85 ? -2.592 -3.705 14.090 1.00 64.94 85 MET A N 1
ATOM 638 C CA . MET A 1 85 ? -3.736 -3.793 14.994 1.00 64.94 85 MET A CA 1
ATOM 639 C C . MET A 1 85 ? -4.061 -5.241 15.403 1.00 64.94 85 MET A C 1
ATOM 641 O O . MET A 1 85 ? -4.867 -5.443 16.297 1.00 64.94 85 MET A O 1
ATOM 645 N N . ASP A 1 86 ? -3.425 -6.245 14.781 1.00 56.41 86 ASP A N 1
ATOM 646 C CA . ASP A 1 86 ? -3.646 -7.675 15.064 1.00 56.41 86 ASP A CA 1
ATOM 647 C C . ASP A 1 86 ? -2.741 -8.232 16.182 1.00 56.41 86 ASP A C 1
ATOM 649 O O . ASP A 1 86 ? -2.690 -9.441 16.397 1.00 56.41 86 ASP A O 1
ATOM 653 N N . GLY A 1 87 ? -1.959 -7.392 16.871 1.00 51.50 87 GLY A N 1
ATOM 654 C CA . GLY A 1 87 ? -1.048 -7.853 17.922 1.00 51.50 87 GLY A CA 1
ATOM 655 C C . GLY A 1 87 ? -0.800 -6.805 18.999 1.00 51.50 87 GLY A C 1
ATOM 656 O O . GLY A 1 87 ? -0.609 -5.638 18.680 1.00 51.50 87 GLY A O 1
ATOM 657 N N . SER A 1 88 ? -0.761 -7.267 20.251 1.00 42.81 88 SER A N 1
ATOM 658 C CA . SER A 1 88 ? -0.678 -6.534 21.527 1.00 42.81 88 SER A CA 1
ATOM 659 C C . SER A 1 88 ? 0.586 -5.688 21.762 1.00 42.81 88 SER A C 1
ATOM 661 O O . SER A 1 88 ? 0.941 -5.439 22.911 1.00 42.81 88 SER A O 1
ATOM 663 N N . ASP A 1 89 ? 1.307 -5.301 20.714 1.00 45.28 89 ASP A N 1
ATOM 664 C CA . ASP A 1 89 ? 2.440 -4.387 20.823 1.00 45.28 89 ASP A CA 1
ATOM 665 C C . ASP A 1 89 ? 1.988 -3.020 20.303 1.00 45.28 89 ASP A C 1
ATOM 667 O O . ASP A 1 89 ? 1.928 -2.802 19.091 1.00 45.28 89 ASP A O 1
ATOM 671 N N . ASP A 1 90 ? 1.739 -2.092 21.231 1.00 42.50 90 ASP A N 1
ATOM 672 C CA . ASP A 1 90 ? 1.466 -0.651 21.044 1.00 42.50 90 ASP A CA 1
ATOM 673 C C . ASP A 1 90 ? 2.594 0.118 20.314 1.00 42.50 90 ASP A C 1
ATOM 675 O O . ASP A 1 90 ? 2.685 1.347 20.340 1.00 42.50 90 ASP A O 1
ATOM 679 N N . GLN A 1 91 ? 3.494 -0.581 19.623 1.00 49.22 91 GLN A N 1
ATOM 680 C CA . GLN A 1 91 ? 4.443 0.054 18.727 1.00 49.22 91 GLN A CA 1
ATOM 681 C C . GLN A 1 91 ? 3.696 0.495 17.471 1.00 49.22 91 GLN A C 1
ATOM 683 O O . GLN A 1 91 ? 3.460 -0.299 16.557 1.00 49.22 91 GLN A O 1
ATOM 688 N N . HIS A 1 92 ? 3.352 1.786 17.427 1.00 54.56 92 HIS A N 1
ATOM 689 C CA . HIS A 1 92 ? 2.908 2.475 16.220 1.00 54.56 92 HIS A CA 1
ATOM 690 C C . HIS A 1 92 ? 3.703 1.976 15.007 1.00 54.56 92 HIS A C 1
ATOM 692 O O . HIS A 1 92 ? 4.933 2.082 14.967 1.00 54.56 92 HIS A O 1
ATOM 698 N N . ALA A 1 93 ? 3.000 1.409 14.027 1.00 65.00 93 ALA A N 1
ATOM 699 C CA . ALA A 1 93 ? 3.608 0.905 12.806 1.00 65.00 93 ALA A CA 1
ATOM 700 C C . ALA A 1 93 ? 4.319 2.047 12.070 1.00 65.00 93 ALA A C 1
ATOM 702 O O . ALA A 1 93 ? 3.685 2.891 11.438 1.00 65.00 93 ALA A O 1
ATOM 703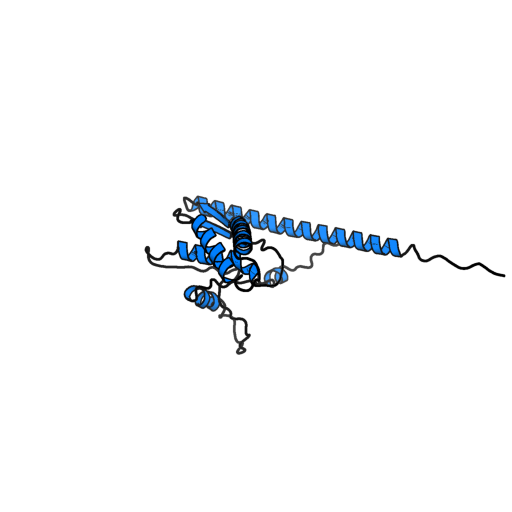 N N . THR A 1 94 ? 5.648 2.084 12.168 1.00 74.31 94 THR A N 1
ATOM 704 C CA . THR A 1 94 ? 6.489 3.103 11.514 1.00 74.31 94 THR A CA 1
ATOM 705 C C . THR A 1 94 ? 6.755 2.794 10.041 1.00 74.31 94 THR A C 1
ATOM 707 O O . THR A 1 94 ? 7.491 3.523 9.370 1.00 74.31 94 THR A O 1
ATOM 710 N N . GLU A 1 95 ? 6.225 1.681 9.535 1.00 83.44 95 GLU A N 1
ATOM 711 C CA . GLU A 1 95 ? 6.408 1.268 8.154 1.00 83.44 95 GLU A CA 1
ATOM 712 C C . GLU A 1 95 ? 5.585 2.130 7.198 1.00 83.44 95 GLU A C 1
ATOM 714 O O . GLU A 1 95 ? 4.400 2.383 7.419 1.00 83.44 95 GLU A O 1
ATOM 719 N N . ARG A 1 96 ? 6.235 2.538 6.106 1.00 89.00 96 ARG A N 1
ATOM 720 C CA . ARG A 1 96 ? 5.650 3.321 5.017 1.00 89.00 96 ARG A CA 1
ATOM 721 C C . ARG A 1 96 ? 5.404 2.433 3.802 1.00 89.00 96 ARG A C 1
ATOM 723 O O . ARG A 1 96 ? 6.154 1.482 3.576 1.00 89.00 96 ARG A O 1
ATOM 730 N N . VAL A 1 97 ? 4.386 2.774 3.022 1.00 93.31 97 VAL A N 1
ATOM 731 C CA . VAL A 1 97 ? 4.059 2.135 1.746 1.00 93.31 97 VAL A CA 1
ATOM 732 C C . VAL A 1 97 ? 4.367 3.113 0.621 1.00 93.31 97 VAL A C 1
ATOM 734 O O . VAL A 1 97 ? 3.898 4.247 0.637 1.00 93.31 97 VAL A O 1
ATOM 737 N N . PHE A 1 98 ? 5.137 2.657 -0.361 1.00 94.56 98 PHE A N 1
ATOM 738 C CA . PHE A 1 98 ? 5.403 3.392 -1.592 1.00 94.56 98 PHE A CA 1
ATOM 739 C C . PHE A 1 98 ? 4.625 2.723 -2.723 1.00 94.56 98 PHE A C 1
ATOM 741 O O . PHE A 1 98 ? 4.888 1.562 -3.039 1.00 94.56 98 PHE A O 1
ATOM 748 N N . LEU A 1 99 ? 3.650 3.432 -3.289 1.00 95.00 99 LEU A N 1
ATOM 749 C CA . LEU A 1 99 ? 2.816 2.956 -4.388 1.00 95.00 99 LEU A CA 1
ATOM 750 C C . LEU A 1 99 ? 3.260 3.644 -5.677 1.00 95.00 99 LEU A C 1
ATOM 752 O O . LEU A 1 99 ? 3.086 4.849 -5.820 1.00 95.00 99 LEU A O 1
ATOM 756 N N . PHE A 1 100 ? 3.840 2.889 -6.601 1.00 94.31 100 PHE A N 1
ATOM 757 C CA . PHE A 1 100 ? 4.217 3.402 -7.914 1.00 94.31 100 PHE A CA 1
ATOM 758 C C . PHE A 1 100 ? 3.044 3.238 -8.872 1.00 94.31 100 PHE A C 1
ATOM 760 O O . PHE A 1 100 ? 2.564 2.123 -9.058 1.00 94.31 100 PHE A O 1
ATOM 767 N N . ASP A 1 101 ? 2.595 4.344 -9.453 1.00 93.44 101 ASP A N 1
ATOM 768 C CA . ASP A 1 101 ? 1.412 4.398 -10.306 1.00 93.44 101 ASP A CA 1
ATOM 769 C C . ASP A 1 101 ? 1.778 5.024 -11.654 1.00 93.44 101 ASP A C 1
ATOM 771 O O . ASP A 1 101 ? 2.031 6.230 -11.750 1.00 93.44 101 ASP A O 1
ATOM 775 N N . HIS A 1 102 ? 1.881 4.180 -12.681 1.00 89.62 102 HIS A N 1
ATOM 776 C CA . HIS A 1 102 ? 2.250 4.582 -14.041 1.00 89.62 102 HIS A CA 1
ATOM 777 C C . HIS A 1 102 ? 1.034 4.956 -14.897 1.00 89.62 102 HIS A C 1
ATOM 779 O O . HIS A 1 102 ? 1.166 5.765 -15.812 1.00 89.62 102 HIS A O 1
ATOM 785 N N . GLU A 1 103 ? -0.140 4.403 -14.587 1.00 90.19 103 GLU A N 1
ATOM 786 C CA . GLU A 1 103 ? -1.390 4.595 -15.340 1.00 90.19 103 GLU A CA 1
ATOM 787 C C . GLU A 1 103 ? -2.364 5.577 -14.669 1.00 90.19 103 GLU A C 1
ATOM 789 O O . GLU A 1 103 ? -3.424 5.856 -15.221 1.00 90.19 103 GLU A O 1
ATOM 794 N N . TYR A 1 104 ? -1.987 6.170 -13.531 1.00 91.88 104 TYR A N 1
ATOM 795 C CA . TYR A 1 104 ? -2.837 7.078 -12.749 1.00 91.88 104 TYR A CA 1
ATOM 796 C C . TYR A 1 104 ? -4.134 6.409 -12.255 1.00 91.88 104 TYR A C 1
ATOM 798 O O . TYR A 1 104 ? -5.173 7.060 -12.124 1.00 91.88 104 TYR A O 1
ATOM 806 N N . GLU A 1 105 ? -4.083 5.105 -11.972 1.00 92.88 105 GLU A N 1
ATOM 807 C CA . GLU A 1 105 ? -5.245 4.331 -11.518 1.00 92.88 105 GLU A CA 1
ATOM 808 C C . GLU A 1 105 ? -5.404 4.332 -9.989 1.00 92.88 105 GLU A C 1
ATOM 810 O O . GLU A 1 105 ? -6.458 3.956 -9.467 1.00 92.88 105 GLU A O 1
ATOM 815 N N . ALA A 1 106 ? -4.373 4.736 -9.238 1.00 94.00 106 ALA A N 1
ATOM 816 C CA . ALA A 1 106 ? -4.414 4.690 -7.784 1.00 94.00 106 ALA A CA 1
ATOM 817 C C . ALA A 1 106 ? -5.389 5.735 -7.217 1.00 94.00 106 ALA A C 1
ATOM 819 O O . ALA A 1 106 ? -5.186 6.945 -7.323 1.00 94.00 106 ALA A O 1
ATOM 820 N N . SER A 1 107 ? -6.430 5.266 -6.525 1.00 94.88 107 SER A N 1
ATOM 821 C CA . SER A 1 107 ? -7.445 6.123 -5.906 1.00 94.88 107 SER A CA 1
ATOM 822 C C . SER A 1 107 ? -7.279 6.189 -4.385 1.00 94.88 107 SER A C 1
ATOM 824 O O . SER A 1 107 ? -7.536 5.222 -3.664 1.00 94.88 107 SER A O 1
ATOM 826 N N . ALA A 1 108 ? -6.878 7.359 -3.875 1.00 94.38 108 ALA A N 1
ATOM 827 C CA . ALA A 1 108 ? -6.766 7.603 -2.436 1.00 94.38 108 ALA A CA 1
ATOM 828 C C . ALA A 1 108 ? -8.114 7.501 -1.688 1.00 94.38 108 ALA A C 1
ATOM 830 O O . ALA A 1 108 ? -8.136 6.860 -0.634 1.00 94.38 108 ALA A O 1
ATOM 831 N N . PRO A 1 109 ? -9.243 8.040 -2.208 1.00 95.38 109 PRO A N 1
ATOM 832 C CA . PRO A 1 109 ? -10.557 7.821 -1.600 1.00 95.38 109 PRO A CA 1
ATOM 833 C C . PRO A 1 109 ? -10.904 6.336 -1.500 1.00 95.38 109 PRO A C 1
ATOM 835 O O . PRO A 1 109 ? -11.334 5.873 -0.445 1.00 95.38 109 PRO A O 1
ATOM 838 N N . ARG A 1 110 ? -10.625 5.565 -2.562 1.00 95.88 110 ARG A N 1
ATOM 839 C CA . ARG A 1 110 ? -10.886 4.124 -2.572 1.00 95.88 110 ARG A CA 1
ATOM 840 C C . ARG A 1 110 ? -10.052 3.387 -1.529 1.00 95.88 110 ARG A C 1
ATOM 842 O O . ARG A 1 110 ? -10.575 2.552 -0.795 1.00 95.88 110 ARG A O 1
ATOM 849 N N . LEU A 1 111 ? -8.765 3.712 -1.419 1.00 96.56 111 LEU A N 1
ATOM 850 C CA . LEU A 1 111 ? -7.898 3.111 -0.408 1.00 96.56 111 LEU A CA 1
ATOM 851 C C . LEU A 1 111 ? -8.370 3.442 1.017 1.00 96.56 111 LEU A C 1
ATOM 853 O O . LEU A 1 111 ? -8.398 2.554 1.869 1.00 96.56 111 LEU A O 1
ATOM 857 N N . LEU A 1 112 ? -8.791 4.686 1.267 1.00 95.25 112 LEU A N 1
ATOM 858 C CA . LEU A 1 112 ? -9.337 5.099 2.560 1.00 95.25 112 LEU A CA 1
ATOM 859 C C . LEU A 1 112 ? -10.597 4.297 2.923 1.00 95.25 112 LEU A C 1
ATOM 861 O O . LEU A 1 112 ? -10.713 3.820 4.053 1.00 95.25 112 LEU A O 1
ATOM 865 N N . GLU A 1 113 ? -11.513 4.098 1.973 1.00 94.06 113 GLU A N 1
ATOM 866 C CA . GLU A 1 113 ? -12.705 3.260 2.163 1.00 94.06 113 GLU A CA 1
ATOM 867 C C . GLU A 1 113 ? -12.352 1.809 2.507 1.00 94.06 113 GLU A C 1
ATOM 869 O O . GLU A 1 113 ? -12.965 1.219 3.403 1.00 94.06 113 GLU A O 1
ATOM 874 N N . LEU A 1 114 ? -11.358 1.232 1.824 1.00 94.75 114 LEU A N 1
ATOM 875 C CA . LEU A 1 114 ? -10.887 -0.129 2.085 1.00 94.75 114 LEU A CA 1
ATOM 876 C C . LEU A 1 114 ? -10.260 -0.257 3.478 1.00 94.75 114 LEU A C 1
ATOM 878 O O . LEU A 1 114 ? -10.536 -1.225 4.192 1.00 94.75 114 LEU A O 1
ATOM 882 N N . VAL A 1 115 ? -9.453 0.723 3.893 1.00 93.31 115 VAL A N 1
ATOM 883 C CA . VAL A 1 115 ? -8.866 0.772 5.241 1.00 93.31 115 VAL A CA 1
ATOM 884 C C . VAL A 1 115 ? -9.966 0.893 6.296 1.00 93.31 115 VAL A C 1
ATOM 886 O O . VAL A 1 115 ? -10.002 0.095 7.232 1.00 93.31 115 VAL A O 1
ATOM 889 N N . ALA A 1 116 ? -10.900 1.831 6.127 1.00 91.00 116 ALA A N 1
ATOM 890 C CA . ALA A 1 116 ? -12.005 2.035 7.060 1.00 91.00 116 ALA A CA 1
ATOM 891 C C . ALA A 1 116 ? -12.903 0.793 7.172 1.00 91.00 116 ALA A C 1
ATOM 893 O O . ALA A 1 116 ? -13.263 0.391 8.277 1.00 91.00 116 ALA A O 1
ATOM 894 N N . SER A 1 117 ? -13.228 0.151 6.047 1.00 90.00 117 SER A N 1
ATOM 895 C CA . SER A 1 117 ? -14.022 -1.085 6.022 1.00 90.00 117 SER A CA 1
ATOM 896 C C . SER A 1 117 ? -13.342 -2.217 6.793 1.00 90.00 117 SER A C 1
ATOM 898 O O . SER A 1 117 ? -13.997 -2.898 7.578 1.00 90.00 117 SER A O 1
ATOM 900 N N . ARG A 1 118 ? -12.021 -2.383 6.643 1.00 88.94 118 ARG A N 1
ATOM 901 C CA . ARG A 1 118 ? -11.259 -3.394 7.39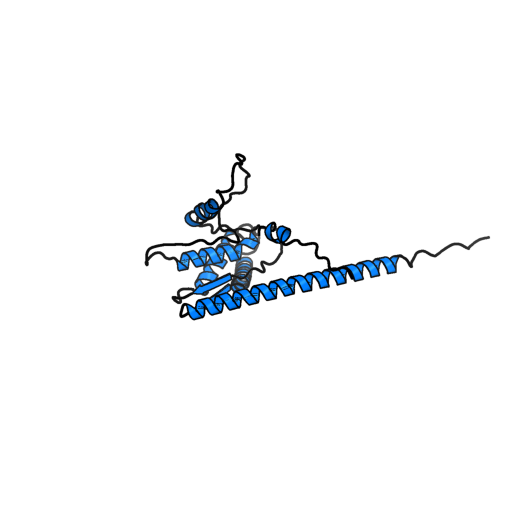9 1.00 88.94 118 ARG A CA 1
ATOM 902 C C . ARG A 1 118 ? -11.201 -3.100 8.895 1.00 88.94 118 ARG A C 1
ATOM 904 O O . ARG A 1 118 ? -11.241 -4.028 9.698 1.00 88.94 118 ARG A O 1
ATOM 911 N N . LEU A 1 119 ? -11.092 -1.831 9.278 1.00 87.12 119 LEU A N 1
ATOM 912 C CA . LEU A 1 119 ? -11.085 -1.440 10.690 1.00 87.12 119 LEU A CA 1
ATOM 913 C C . LEU A 1 119 ? -12.450 -1.698 11.343 1.00 87.12 119 LEU A C 1
ATOM 915 O O . LEU A 1 119 ? -12.498 -2.282 12.422 1.00 87.12 119 LEU A O 1
ATOM 919 N N . LYS A 1 120 ? -13.549 -1.377 10.646 1.00 84.69 120 LYS A N 1
ATOM 920 C CA . LYS A 1 120 ? -14.924 -1.668 11.088 1.00 84.69 120 LYS A CA 1
ATOM 921 C C . LYS A 1 120 ? -15.141 -3.148 11.392 1.00 84.69 120 LYS A C 1
ATOM 923 O O . LYS A 1 120 ? -15.686 -3.484 12.433 1.00 84.69 120 LYS A O 1
ATOM 928 N N . THR A 1 121 ? -14.684 -4.038 10.507 1.00 78.81 121 THR A N 1
ATOM 929 C CA . THR A 1 121 ? -14.855 -5.490 10.698 1.00 78.81 121 THR A CA 1
ATOM 930 C C . THR A 1 121 ? -14.102 -6.046 11.905 1.00 78.81 121 THR A C 1
ATOM 932 O O . THR A 1 121 ? -14.477 -7.098 12.407 1.00 78.81 121 THR A O 1
ATOM 935 N N . LYS A 1 122 ? -13.042 -5.369 12.366 1.00 70.94 122 LYS A N 1
ATOM 936 C CA . LYS A 1 122 ? -12.208 -5.829 13.487 1.00 70.94 122 LYS A CA 1
ATOM 937 C C . LYS A 1 122 ? -12.691 -5.335 14.850 1.00 70.94 122 LYS A C 1
ATOM 939 O O . LYS A 1 122 ? -12.417 -5.982 15.846 1.00 70.94 122 LYS A O 1
ATOM 944 N N . ALA A 1 123 ? -13.389 -4.204 14.894 1.00 64.88 123 ALA A N 1
ATOM 945 C CA . ALA A 1 123 ? -13.809 -3.548 16.131 1.00 64.88 123 ALA A CA 1
ATOM 946 C C . ALA A 1 123 ? -15.227 -3.936 16.592 1.00 64.88 123 ALA A C 1
ATOM 948 O O . ALA A 1 123 ? -15.777 -3.295 17.479 1.00 64.88 123 ALA A O 1
ATOM 949 N N . SER A 1 124 ? -15.823 -4.977 15.999 1.00 59.31 124 SER A N 1
ATOM 950 C CA . SER A 1 124 ? -17.171 -5.457 16.341 1.00 59.31 124 SER A CA 1
ATOM 951 C C . SER A 1 124 ? -17.307 -6.007 17.775 1.00 59.31 124 SER A C 1
ATOM 953 O O . SER A 1 124 ? -18.419 -6.368 18.151 1.00 59.31 124 SER A O 1
ATOM 955 N N . ASP A 1 125 ? -16.214 -6.074 18.542 1.00 59.28 125 ASP A N 1
ATOM 956 C CA . ASP A 1 125 ? -16.170 -6.589 19.917 1.00 59.28 125 ASP A CA 1
ATOM 957 C C . ASP A 1 125 ? -16.056 -5.486 20.999 1.00 59.28 125 ASP A C 1
ATOM 959 O O . ASP A 1 125 ? -16.088 -5.814 22.183 1.00 59.28 125 ASP A O 1
ATOM 963 N N . ASP A 1 126 ? -15.935 -4.197 20.637 1.00 62.19 126 ASP A N 1
ATOM 964 C CA . ASP A 1 126 ? -15.818 -3.088 21.609 1.00 62.19 126 ASP A CA 1
ATOM 965 C C . ASP A 1 126 ? -17.204 -2.501 21.976 1.00 62.19 126 ASP A C 1
ATOM 967 O O . ASP A 1 126 ? -17.989 -2.141 21.098 1.00 62.19 126 ASP A O 1
ATOM 971 N N . ASP A 1 127 ? -17.468 -2.327 23.280 1.00 60.75 127 ASP A N 1
ATOM 972 C CA . ASP A 1 127 ? -18.692 -1.764 23.907 1.00 60.75 127 ASP A CA 1
ATOM 973 C C . ASP A 1 127 ? -18.926 -0.248 23.634 1.00 60.75 127 ASP A C 1
ATOM 975 O O . ASP A 1 127 ? -19.685 0.430 24.337 1.00 60.75 127 ASP A O 1
ATOM 979 N N . ASP A 1 128 ? -18.272 0.321 22.618 1.00 70.25 128 ASP A N 1
ATOM 980 C CA . ASP A 1 128 ? -18.382 1.739 22.262 1.00 70.25 128 ASP A CA 1
ATOM 981 C C . ASP A 1 128 ? -19.744 2.053 21.605 1.00 70.25 128 ASP A C 1
ATOM 983 O O . ASP A 1 128 ? -20.299 1.272 20.826 1.00 70.25 128 ASP A O 1
ATOM 987 N N . THR A 1 129 ? -20.283 3.255 21.850 1.00 78.62 129 THR A N 1
ATOM 988 C CA . THR A 1 129 ? -21.457 3.729 21.102 1.00 78.62 129 THR A CA 1
ATOM 989 C C . THR A 1 129 ? -21.130 3.808 19.603 1.00 78.62 129 THR A C 1
ATOM 991 O O . THR A 1 129 ? -20.022 4.205 19.224 1.00 78.62 129 THR A O 1
ATOM 994 N N . PRO A 1 130 ? -22.084 3.483 18.709 1.00 77.62 130 PRO A N 1
ATOM 995 C CA . PRO A 1 130 ? -21.816 3.365 17.273 1.00 77.62 130 PRO A CA 1
ATOM 996 C C . PRO A 1 130 ? -21.276 4.658 16.638 1.00 77.62 130 PRO A C 1
ATOM 998 O O . PRO A 1 130 ? -20.525 4.604 15.664 1.00 77.62 130 PRO A O 1
ATOM 1001 N N . GLU A 1 131 ? -21.616 5.823 17.196 1.00 80.94 131 GLU A N 1
ATOM 1002 C CA . GLU A 1 131 ? -21.115 7.124 16.741 1.00 80.94 131 GLU A CA 1
ATOM 1003 C C . GLU A 1 131 ? -19.656 7.375 17.156 1.00 80.94 131 GLU A C 1
ATOM 1005 O O . GLU A 1 131 ? -18.846 7.797 16.327 1.00 80.94 131 GLU A O 1
ATOM 1010 N N . ALA A 1 132 ? -19.291 7.066 18.405 1.00 80.00 132 ALA A N 1
ATOM 1011 C CA . ALA A 1 132 ? -17.922 7.224 18.898 1.00 80.00 132 ALA A CA 1
ATOM 1012 C C . ALA A 1 132 ? -16.957 6.259 18.190 1.00 80.00 132 ALA A C 1
ATOM 1014 O O . ALA A 1 132 ? -15.857 6.648 17.784 1.00 80.00 132 ALA A O 1
ATOM 1015 N N . ALA A 1 133 ? -17.409 5.025 17.954 1.00 78.69 133 ALA A N 1
ATOM 1016 C CA . ALA A 1 133 ? -16.666 4.022 17.204 1.00 78.69 133 ALA A CA 1
ATOM 1017 C C . ALA A 1 133 ? -16.408 4.475 15.751 1.00 78.69 133 ALA A C 1
ATOM 1019 O O . ALA A 1 133 ? -15.285 4.380 15.246 1.00 78.69 133 ALA A O 1
ATOM 1020 N N . ALA A 1 134 ? -17.418 5.065 15.097 1.00 79.62 134 ALA A N 1
ATOM 1021 C CA . ALA A 1 134 ? -17.296 5.570 13.731 1.00 79.62 134 ALA A CA 1
ATOM 1022 C C . ALA A 1 134 ? -16.239 6.681 13.592 1.00 79.62 134 ALA A C 1
ATOM 1024 O O . ALA A 1 134 ? -15.452 6.654 12.641 1.00 79.62 134 ALA A O 1
ATOM 1025 N N . GLU A 1 135 ? -16.189 7.635 14.524 1.00 84.00 135 GLU A N 1
ATOM 1026 C CA . GLU A 1 135 ? -15.187 8.712 14.510 1.00 84.00 135 GLU A CA 1
ATOM 1027 C C . GLU A 1 135 ? -13.774 8.209 14.843 1.00 84.00 135 GLU A C 1
ATOM 1029 O O . GLU A 1 135 ? -12.794 8.601 14.195 1.00 84.00 135 GLU A O 1
ATOM 1034 N N . ARG A 1 136 ? -13.656 7.257 15.779 1.00 82.56 136 ARG A N 1
ATOM 1035 C CA . ARG A 1 136 ? -12.380 6.612 16.116 1.00 82.56 136 ARG A CA 1
ATOM 1036 C C . ARG A 1 136 ? -11.764 5.939 14.891 1.00 82.56 136 ARG A C 1
ATOM 1038 O O . ARG A 1 136 ? -10.602 6.191 14.569 1.00 82.56 136 ARG A O 1
ATOM 1045 N N . TRP A 1 137 ? -12.525 5.128 14.156 1.00 81.62 137 TRP A N 1
ATOM 1046 C CA . TRP A 1 137 ? -11.975 4.408 13.001 1.00 81.62 137 TRP A CA 1
ATOM 1047 C C . TRP A 1 137 ? -11.652 5.320 11.824 1.00 81.62 137 TRP A C 1
ATOM 1049 O O . TRP A 1 137 ? -10.682 5.051 11.121 1.00 81.62 137 TRP A O 1
ATOM 1059 N N . LYS A 1 138 ? -12.411 6.405 11.610 1.00 85.50 138 LYS A N 1
ATOM 1060 C CA . LYS A 1 138 ? -12.048 7.427 10.612 1.00 85.50 138 LYS A CA 1
ATOM 1061 C C . LYS A 1 138 ? -10.687 8.035 10.932 1.00 85.50 138 LYS A C 1
ATOM 1063 O O . LYS A 1 138 ? -9.843 8.117 10.044 1.00 85.50 138 LYS A O 1
ATOM 1068 N N . THR A 1 139 ? -10.458 8.387 12.196 1.00 87.06 139 THR A N 1
ATOM 1069 C CA . THR A 1 139 ? -9.184 8.952 12.657 1.00 87.06 139 THR A CA 1
ATOM 1070 C C . THR A 1 139 ? -8.036 7.960 12.457 1.00 87.06 139 THR A C 1
ATOM 1072 O O . THR A 1 139 ? -7.011 8.302 11.871 1.00 87.06 139 THR A O 1
ATOM 1075 N N . VAL A 1 140 ? -8.225 6.698 12.856 1.00 87.88 140 VAL A N 1
ATOM 1076 C CA . VAL A 1 140 ? -7.220 5.636 12.661 1.00 87.88 140 VAL A CA 1
ATOM 1077 C C . VAL A 1 140 ? -6.964 5.369 11.173 1.00 87.88 140 VAL A C 1
ATOM 1079 O O . VAL A 1 140 ? -5.819 5.171 10.768 1.00 87.88 140 VAL A O 1
ATOM 1082 N N . ALA A 1 141 ? -8.005 5.391 10.336 1.00 90.56 141 ALA A N 1
ATOM 1083 C CA . ALA A 1 141 ? -7.871 5.226 8.894 1.00 90.56 141 ALA A CA 1
ATOM 1084 C C . ALA A 1 141 ? -7.075 6.379 8.268 1.00 90.56 141 ALA A C 1
ATOM 1086 O O . ALA A 1 141 ? -6.173 6.129 7.474 1.00 90.56 141 ALA A O 1
ATOM 1087 N N . GLN A 1 142 ? -7.348 7.626 8.660 1.00 90.81 142 GLN A N 1
ATOM 1088 C CA . GLN A 1 142 ? -6.597 8.798 8.201 1.00 90.81 142 GLN A CA 1
ATOM 1089 C C . GLN A 1 142 ? -5.121 8.719 8.609 1.00 90.81 142 GLN A C 1
ATOM 1091 O O . GLN A 1 142 ? -4.250 8.843 7.751 1.00 90.81 142 GLN A O 1
ATOM 1096 N N . GLN A 1 143 ? -4.829 8.392 9.869 1.00 89.50 143 GLN A N 1
ATOM 1097 C CA . GLN A 1 143 ? -3.454 8.174 10.339 1.00 89.50 143 GLN A CA 1
ATOM 1098 C C . GLN A 1 143 ? -2.753 7.036 9.584 1.00 89.50 143 GLN A C 1
ATOM 1100 O O . GLN A 1 143 ? -1.555 7.084 9.309 1.00 89.50 143 GLN A O 1
ATOM 1105 N N . ALA A 1 144 ? -3.487 5.986 9.211 1.00 90.62 144 ALA A N 1
ATOM 1106 C CA . ALA A 1 144 ? -2.932 4.926 8.383 1.00 90.62 144 ALA A CA 1
ATOM 1107 C C . ALA A 1 144 ? -2.582 5.425 6.970 1.00 90.62 144 ALA A C 1
ATOM 1109 O O . ALA A 1 144 ? -1.535 5.041 6.448 1.00 90.62 144 ALA A O 1
ATOM 1110 N N . MET A 1 145 ? -3.411 6.292 6.383 1.00 93.88 145 MET A N 1
ATOM 1111 C CA . MET A 1 145 ? -3.179 6.882 5.060 1.00 93.88 145 MET A CA 1
ATOM 1112 C C . MET A 1 145 ? -1.948 7.793 5.012 1.00 93.88 145 MET A C 1
ATOM 1114 O O . MET A 1 145 ? -1.277 7.821 3.984 1.00 93.88 145 MET A O 1
ATOM 1118 N N . GLU A 1 146 ? -1.575 8.454 6.113 1.00 92.62 146 GLU A N 1
ATOM 1119 C CA . GLU A 1 146 ? -0.346 9.270 6.202 1.00 92.62 146 GLU A CA 1
ATOM 1120 C C . GLU A 1 146 ? 0.940 8.471 5.918 1.00 92.62 146 GLU A C 1
ATOM 1122 O O . GLU A 1 146 ? 1.988 9.035 5.600 1.00 92.62 146 GLU A O 1
ATOM 1127 N N . ARG A 1 147 ? 0.876 7.138 6.008 1.00 91.75 147 ARG A N 1
ATOM 1128 C CA . ARG A 1 147 ? 2.009 6.243 5.733 1.00 91.75 147 ARG A CA 1
ATOM 1129 C C . ARG A 1 147 ? 2.120 5.834 4.267 1.00 91.75 147 ARG A C 1
ATOM 1131 O O . ARG A 1 147 ? 3.065 5.119 3.926 1.00 91.75 147 ARG A O 1
ATOM 1138 N N . VAL A 1 148 ? 1.182 6.243 3.416 1.00 95.12 148 VAL A N 1
ATOM 1139 C CA . VAL A 1 148 ? 1.157 5.903 1.991 1.00 95.12 148 VAL A CA 1
ATOM 1140 C C . VAL A 1 148 ? 1.678 7.075 1.173 1.00 95.12 148 VAL A C 1
ATOM 1142 O O . VAL A 1 148 ? 1.160 8.184 1.249 1.00 95.12 148 VAL A O 1
ATOM 1145 N N . MET A 1 149 ? 2.684 6.812 0.346 1.00 94.75 149 MET A N 1
ATOM 1146 C CA . MET A 1 149 ? 3.194 7.758 -0.637 1.00 94.75 149 MET A CA 1
ATOM 1147 C C . MET A 1 149 ? 2.920 7.214 -2.035 1.00 94.75 149 MET A C 1
ATOM 1149 O O . MET A 1 149 ? 3.421 6.146 -2.389 1.00 94.75 149 MET A O 1
ATOM 1153 N N . VAL A 1 150 ? 2.129 7.946 -2.819 1.00 94.56 150 VAL A N 1
ATOM 1154 C CA . VAL A 1 150 ? 1.865 7.618 -4.224 1.00 94.56 150 VAL A CA 1
ATOM 1155 C C . VAL A 1 150 ? 2.894 8.332 -5.097 1.00 94.56 150 VAL A C 1
ATOM 1157 O O . VAL A 1 150 ? 3.073 9.546 -5.011 1.00 94.56 150 VAL A O 1
ATOM 1160 N N . CYS A 1 151 ? 3.601 7.565 -5.917 1.00 93.81 151 CYS A N 1
ATOM 1161 C CA . CYS A 1 151 ? 4.629 8.029 -6.832 1.00 93.81 151 CYS A CA 1
ATOM 1162 C C . CYS A 1 151 ? 4.123 7.888 -8.266 1.00 93.81 151 CYS A C 1
ATOM 1164 O O . CYS A 1 151 ? 4.079 6.782 -8.805 1.00 93.81 151 CYS A O 1
ATOM 1166 N N . HIS A 1 152 ? 3.774 9.012 -8.890 1.00 93.06 152 HIS A N 1
ATOM 1167 C CA . HIS A 1 152 ? 3.363 9.038 -10.290 1.00 93.06 152 HIS A CA 1
ATOM 1168 C C . HIS A 1 152 ? 4.587 9.076 -11.206 1.00 93.06 152 HIS A C 1
ATOM 1170 O O . HIS A 1 152 ? 5.207 10.126 -11.411 1.00 93.06 152 HIS A O 1
ATOM 1176 N N . CYS A 1 153 ? 4.946 7.915 -11.748 1.00 89.19 153 CYS A N 1
ATOM 1177 C CA . CYS A 1 153 ? 6.113 7.756 -12.607 1.00 89.19 153 CYS A CA 1
ATOM 1178 C C . CYS A 1 153 ? 5.674 7.724 -14.073 1.00 89.19 153 CYS A C 1
ATOM 1180 O O . CYS A 1 153 ? 5.057 6.767 -14.522 1.00 89.19 153 CYS A O 1
ATOM 1182 N N . ARG A 1 154 ? 6.008 8.785 -14.815 1.00 89.94 154 ARG A N 1
ATOM 1183 C CA . ARG A 1 154 ? 5.618 8.969 -16.227 1.00 89.94 154 ARG A CA 1
ATOM 1184 C C . ARG A 1 154 ? 6.359 8.054 -17.196 1.00 89.94 154 ARG A C 1
ATOM 1186 O O . ARG A 1 154 ? 5.851 7.752 -18.268 1.00 89.94 154 ARG A O 1
ATOM 1193 N N . ASP A 1 155 ? 7.578 7.676 -16.840 1.00 91.75 155 ASP A N 1
ATOM 1194 C CA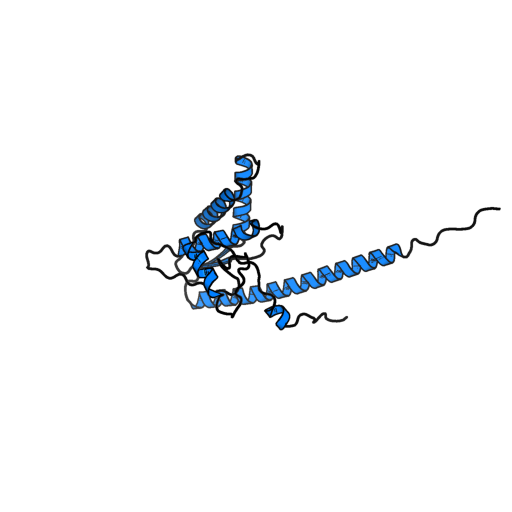 . ASP A 1 155 ? 8.459 6.867 -17.665 1.00 91.75 155 ASP A CA 1
ATOM 1195 C C . ASP A 1 155 ? 9.411 6.044 -16.785 1.00 91.75 155 ASP A C 1
ATOM 1197 O O . ASP A 1 155 ? 9.496 6.218 -15.562 1.00 91.75 155 ASP A O 1
ATOM 1201 N N . THR A 1 156 ? 10.140 5.133 -17.427 1.00 93.12 156 THR A N 1
ATOM 1202 C CA . THR A 1 156 ? 11.091 4.239 -16.763 1.00 93.12 156 THR A CA 1
ATOM 1203 C C . THR A 1 156 ? 12.232 4.993 -16.075 1.00 93.12 156 THR A C 1
ATOM 1205 O O . THR A 1 156 ? 12.689 4.557 -15.020 1.00 93.12 156 THR A O 1
ATOM 1208 N N . PHE A 1 157 ? 12.693 6.126 -16.615 1.00 94.25 157 PHE A N 1
ATOM 1209 C CA . PHE A 1 157 ? 13.780 6.897 -16.004 1.00 94.25 157 PHE A CA 1
ATOM 1210 C C . PHE A 1 157 ? 13.322 7.575 -14.717 1.00 94.25 157 PHE A C 1
ATOM 1212 O O . PHE A 1 157 ? 14.031 7.525 -13.711 1.00 94.25 157 PHE A O 1
ATOM 1219 N N . HIS A 1 158 ? 12.122 8.154 -14.723 1.00 92.25 158 HIS A N 1
ATOM 1220 C CA . HIS A 1 158 ? 11.512 8.732 -13.539 1.00 92.25 158 HIS A CA 1
ATOM 1221 C C . HIS A 1 158 ? 11.294 7.652 -12.475 1.00 92.25 158 HIS A C 1
ATOM 1223 O O . HIS A 1 158 ? 11.668 7.856 -11.324 1.00 92.25 158 HIS A O 1
ATOM 1229 N N . TRP A 1 159 ? 10.801 6.472 -12.863 1.00 92.44 159 TRP A N 1
ATOM 1230 C CA . TRP A 1 159 ? 10.658 5.338 -11.948 1.00 92.44 159 TRP A CA 1
ATOM 1231 C C . TRP A 1 159 ? 11.983 4.938 -11.278 1.00 92.44 159 TRP A C 1
ATOM 1233 O O . TRP A 1 159 ? 12.054 4.848 -10.049 1.00 92.44 159 TRP A O 1
ATOM 1243 N N . LEU A 1 160 ? 13.058 4.778 -12.059 1.00 94.19 160 LEU A N 1
ATOM 1244 C CA . LEU A 1 160 ? 14.392 4.450 -11.542 1.00 94.19 160 LEU A CA 1
ATOM 1245 C C . LEU A 1 160 ? 14.949 5.547 -10.624 1.00 94.19 160 LEU A C 1
ATOM 1247 O O . LEU A 1 160 ? 15.520 5.245 -9.573 1.00 94.19 160 LEU A O 1
ATOM 1251 N N . ALA A 1 161 ? 14.769 6.818 -10.991 1.00 94.19 161 ALA A N 1
ATOM 1252 C CA . ALA A 1 161 ? 15.189 7.948 -10.170 1.00 94.19 161 ALA A CA 1
ATOM 1253 C C . ALA A 1 161 ? 14.454 7.966 -8.820 1.00 94.19 161 ALA A C 1
ATOM 1255 O O . ALA A 1 161 ? 15.092 8.120 -7.775 1.00 94.19 161 ALA A O 1
ATOM 1256 N N . THR A 1 162 ? 13.137 7.740 -8.818 1.00 93.75 162 THR A N 1
ATOM 1257 C CA . THR A 1 162 ? 12.330 7.665 -7.594 1.00 93.75 162 THR A CA 1
ATOM 1258 C C . THR A 1 162 ? 12.746 6.485 -6.715 1.00 93.75 162 THR A C 1
ATOM 1260 O O . THR A 1 162 ? 12.900 6.651 -5.505 1.00 93.75 162 THR A O 1
ATOM 1263 N N . LEU A 1 163 ? 12.991 5.308 -7.300 1.00 93.00 163 LEU A N 1
ATOM 1264 C CA . LEU A 1 163 ? 13.441 4.128 -6.557 1.00 93.00 163 LEU A CA 1
ATOM 1265 C C . LEU A 1 163 ? 14.808 4.360 -5.900 1.00 93.00 163 LEU A C 1
ATOM 1267 O O . LEU A 1 163 ? 14.975 4.078 -4.711 1.00 93.00 163 LEU A O 1
ATOM 1271 N N . ASN A 1 164 ? 15.762 4.937 -6.635 1.00 93.56 164 ASN A N 1
ATOM 1272 C CA . ASN A 1 164 ? 17.072 5.307 -6.093 1.00 93.56 164 ASN A CA 1
ATOM 1273 C C . ASN A 1 164 ? 16.948 6.333 -4.962 1.00 93.56 164 ASN A C 1
ATOM 1275 O O . ASN A 1 164 ? 17.587 6.190 -3.920 1.00 93.56 164 ASN A O 1
ATOM 1279 N N . HIS A 1 165 ? 16.095 7.343 -5.130 1.00 93.00 165 HIS A N 1
ATOM 1280 C CA . HIS A 1 165 ? 15.851 8.337 -4.092 1.00 93.00 165 HIS A CA 1
ATOM 1281 C C . HIS A 1 165 ? 15.309 7.700 -2.803 1.00 93.00 165 HIS A C 1
ATOM 1283 O O . HIS A 1 165 ? 15.836 7.952 -1.718 1.00 93.00 165 HIS A O 1
ATOM 1289 N N . ILE A 1 166 ? 14.313 6.815 -2.919 1.00 91.25 166 ILE A N 1
ATOM 1290 C CA 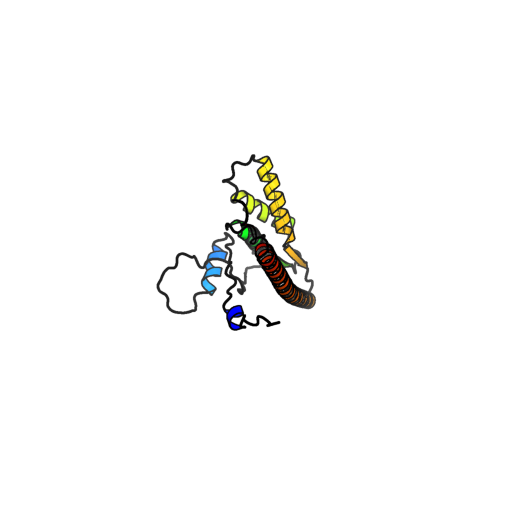. ILE A 1 166 ? 13.757 6.074 -1.778 1.00 91.25 166 ILE A CA 1
ATOM 1291 C C . ILE A 1 166 ? 14.833 5.206 -1.121 1.00 91.25 166 ILE A C 1
ATOM 1293 O O . ILE A 1 166 ? 14.929 5.177 0.106 1.00 91.25 166 ILE A O 1
ATOM 1297 N N . HIS A 1 167 ? 15.673 4.530 -1.907 1.00 89.81 167 HIS A N 1
ATOM 1298 C CA . HIS A 1 167 ? 16.773 3.726 -1.380 1.00 89.81 167 HIS A CA 1
ATOM 1299 C C . HIS A 1 167 ? 17.700 4.547 -0.469 1.00 89.81 167 HIS A C 1
ATOM 1301 O O . HIS A 1 167 ? 17.942 4.148 0.673 1.00 89.81 167 HIS A O 1
ATOM 1307 N N . PHE A 1 168 ? 18.152 5.720 -0.921 1.00 89.69 168 PHE A N 1
ATOM 1308 C CA . PHE A 1 168 ? 19.013 6.589 -0.113 1.00 89.69 168 PHE A CA 1
ATOM 1309 C C . PHE A 1 168 ? 18.302 7.137 1.127 1.00 89.69 168 PHE A C 1
ATOM 1311 O O . PHE A 1 168 ? 18.869 7.072 2.219 1.00 89.69 168 PHE A O 1
ATOM 1318 N N . GLN A 1 169 ? 17.037 7.559 1.012 1.00 87.94 169 GLN A N 1
ATOM 1319 C CA . GLN A 1 169 ? 16.252 7.969 2.182 1.00 87.94 169 GLN A CA 1
ATOM 1320 C C . GLN A 1 169 ? 16.168 6.859 3.242 1.00 87.94 169 GLN A C 1
ATOM 1322 O O . GLN A 1 169 ? 16.242 7.122 4.445 1.00 87.94 169 GLN A O 1
ATOM 1327 N N . LEU A 1 170 ? 15.998 5.602 2.819 1.00 84.81 170 LEU A N 1
ATOM 1328 C CA . LEU A 1 170 ? 15.929 4.463 3.734 1.00 84.81 170 LEU A CA 1
ATOM 1329 C C . LEU A 1 170 ? 17.281 4.183 4.407 1.00 84.81 170 LEU A C 1
ATOM 1331 O O . LEU A 1 170 ? 17.304 3.878 5.603 1.00 84.81 170 LEU A O 1
ATOM 1335 N N . LEU A 1 171 ? 18.398 4.330 3.685 1.00 83.25 171 LEU A N 1
ATOM 1336 C CA . LEU A 1 171 ? 19.747 4.211 4.254 1.00 83.25 171 LEU A CA 1
ATOM 1337 C C . LEU A 1 171 ? 20.033 5.302 5.298 1.00 83.25 171 LEU A C 1
ATOM 1339 O O . LEU A 1 171 ? 20.561 5.016 6.381 1.00 83.25 171 LEU A O 1
ATOM 1343 N N . GLU A 1 172 ? 19.644 6.543 5.010 1.00 83.69 172 GLU A N 1
ATOM 1344 C CA . GLU A 1 172 ? 19.797 7.676 5.925 1.00 83.69 172 GLU A CA 1
ATOM 1345 C C . GLU A 1 172 ? 18.941 7.505 7.183 1.00 83.69 172 GLU A C 1
ATOM 1347 O O . GLU A 1 172 ? 19.448 7.616 8.305 1.00 83.69 172 GLU A O 1
ATOM 1352 N N . ALA A 1 173 ? 17.664 7.146 7.017 1.00 79.50 173 ALA A N 1
ATOM 1353 C CA . ALA A 1 173 ? 16.745 6.914 8.128 1.00 79.50 173 ALA A CA 1
ATOM 1354 C C . ALA A 1 173 ? 17.223 5.777 9.047 1.00 79.50 173 ALA A C 1
ATOM 1356 O O . ALA A 1 173 ? 17.151 5.893 10.274 1.00 79.50 173 ALA A O 1
ATOM 1357 N N . ALA A 1 174 ? 17.754 4.688 8.481 1.00 70.75 174 ALA A N 1
ATOM 1358 C CA . ALA A 1 174 ? 18.336 3.596 9.261 1.00 70.75 174 ALA A CA 1
ATOM 1359 C C . ALA A 1 174 ? 19.551 4.063 10.081 1.00 70.75 174 ALA A C 1
ATOM 1361 O O . ALA A 1 174 ? 19.694 3.709 11.255 1.00 70.75 174 ALA A O 1
ATOM 1362 N N . SER A 1 175 ? 20.398 4.902 9.484 1.00 68.06 175 SER A N 1
ATOM 1363 C CA . SER A 1 175 ? 21.589 5.461 10.130 1.00 68.06 175 SER A CA 1
ATOM 1364 C C . SER A 1 175 ? 21.237 6.445 11.253 1.00 68.06 175 SER A C 1
ATOM 1366 O O . SER A 1 175 ? 21.902 6.472 12.289 1.00 68.06 175 SER A O 1
ATOM 1368 N N . ALA A 1 176 ? 20.174 7.235 11.085 1.00 66.94 176 ALA A N 1
ATOM 1369 C CA . ALA A 1 176 ? 19.665 8.142 12.114 1.00 66.94 176 ALA A CA 1
ATOM 1370 C C . ALA A 1 176 ? 19.065 7.384 13.312 1.00 66.94 176 ALA A C 1
ATOM 1372 O O . ALA A 1 176 ? 19.380 7.704 14.455 1.00 66.94 176 ALA A O 1
ATOM 1373 N N . ARG A 1 177 ? 18.284 6.319 13.069 1.00 68.19 177 ARG A N 1
ATOM 1374 C CA . ARG A 1 177 ? 17.719 5.471 14.142 1.00 68.19 177 ARG A CA 1
ATOM 1375 C C . ARG A 1 177 ? 18.794 4.784 14.986 1.00 68.19 177 ARG A C 1
ATOM 1377 O O . ARG A 1 177 ? 18.614 4.607 16.188 1.00 68.19 177 ARG A O 1
ATOM 1384 N N . LYS A 1 178 ? 19.911 4.376 14.372 1.00 62.34 178 LYS A N 1
ATOM 1385 C CA . LYS A 1 178 ? 21.055 3.813 15.109 1.00 62.34 178 LYS A CA 1
ATOM 1386 C C . LYS A 1 178 ? 21.683 4.852 16.037 1.00 62.34 178 LYS A C 1
ATOM 1388 O O . LYS A 1 178 ? 21.956 4.537 17.192 1.00 62.34 178 LYS A O 1
ATOM 1393 N N . ARG A 1 179 ? 21.860 6.087 15.553 1.00 62.06 179 ARG A N 1
ATOM 1394 C CA . ARG A 1 179 ? 22.399 7.202 16.347 1.00 62.06 179 ARG A CA 1
ATOM 1395 C C . ARG A 1 179 ? 21.491 7.565 17.523 1.00 62.06 179 ARG A C 1
ATOM 1397 O O . ARG A 1 179 ? 21.968 7.577 18.652 1.00 62.06 179 ARG A O 1
ATOM 1404 N N . SER A 1 180 ? 20.186 7.724 17.297 1.00 61.28 180 SER A N 1
ATOM 1405 C CA . SER A 1 180 ? 19.249 8.078 18.373 1.00 61.28 180 SER A CA 1
ATOM 1406 C C . SER A 1 180 ? 19.124 6.997 19.455 1.00 61.28 180 SER A C 1
ATOM 1408 O O . SER A 1 180 ? 19.031 7.327 20.633 1.00 61.28 180 SER A O 1
ATOM 1410 N N . ARG A 1 181 ? 19.195 5.704 19.094 1.00 58.72 181 ARG A N 1
ATOM 1411 C CA . ARG A 1 181 ? 19.235 4.598 20.075 1.00 58.72 181 ARG A CA 1
ATOM 1412 C C . ARG A 1 181 ? 20.514 4.584 20.915 1.00 58.72 181 ARG A C 1
ATOM 1414 O O . ARG A 1 181 ? 20.475 4.229 22.091 1.00 58.72 181 ARG A O 1
ATOM 1421 N N . LEU A 1 182 ? 21.656 4.937 20.326 1.00 57.41 182 LEU A N 1
ATOM 1422 C CA . LEU A 1 182 ? 22.923 5.036 21.057 1.00 57.41 182 LEU A CA 1
ATOM 1423 C C . LEU A 1 182 ? 22.905 6.218 22.036 1.00 57.41 182 LEU A C 1
ATOM 1425 O O . LEU A 1 182 ? 23.358 6.079 23.172 1.00 57.41 182 LEU A O 1
ATOM 1429 N N . GLU A 1 183 ? 22.321 7.346 21.632 1.00 56.94 183 GLU A N 1
ATOM 1430 C CA . GLU A 1 183 ? 22.161 8.537 22.473 1.00 56.94 183 GLU A CA 1
ATOM 1431 C C . GLU A 1 183 ? 21.159 8.314 23.617 1.00 56.94 183 GLU A C 1
ATOM 1433 O O . GLU A 1 183 ? 21.459 8.651 24.765 1.00 56.94 183 GLU A O 1
ATOM 1438 N N . SER A 1 184 ? 20.018 7.661 23.357 1.00 57.41 184 SER A N 1
ATOM 1439 C CA . SER A 1 184 ? 19.040 7.322 24.402 1.00 57.41 184 SER A CA 1
ATOM 1440 C C . SER A 1 184 ? 19.620 6.354 25.439 1.00 57.41 184 SER A C 1
ATOM 1442 O O . SER A 1 184 ? 19.454 6.552 26.642 1.00 57.41 184 SER A O 1
ATOM 1444 N N . ASN A 1 185 ? 20.382 5.349 24.994 1.00 52.94 185 ASN A N 1
ATOM 1445 C CA . ASN A 1 185 ? 21.027 4.380 25.884 1.00 52.94 185 ASN A CA 1
ATOM 1446 C C . ASN A 1 185 ? 22.210 4.988 26.662 1.00 52.94 185 ASN A C 1
ATOM 1448 O O . ASN A 1 185 ? 22.481 4.584 27.797 1.00 52.94 185 ASN A O 1
ATOM 1452 N N . GLY A 1 186 ? 22.901 5.977 26.085 1.00 50.69 186 GLY A N 1
ATOM 1453 C CA . GLY A 1 186 ? 23.920 6.769 26.775 1.00 50.69 186 GLY A CA 1
ATOM 1454 C C . GLY A 1 186 ? 23.330 7.656 27.876 1.00 50.69 186 GLY A C 1
ATOM 1455 O O . GLY A 1 186 ? 23.881 7.720 28.977 1.00 50.69 186 GLY A O 1
ATOM 1456 N N . CYS A 1 187 ? 22.172 8.270 27.616 1.00 47.94 187 CYS A N 1
ATOM 1457 C CA . CYS A 1 187 ? 21.471 9.122 28.575 1.00 47.94 187 CYS A CA 1
ATOM 1458 C C . CYS A 1 187 ? 20.903 8.315 29.760 1.00 47.94 187 CYS A C 1
ATOM 1460 O O . CYS A 1 187 ? 21.100 8.698 30.914 1.00 47.94 187 CYS A O 1
ATOM 1462 N N . SER A 1 188 ? 20.317 7.134 29.513 1.00 51.56 188 SER A N 1
ATOM 1463 C CA . SER A 1 188 ? 19.858 6.234 30.586 1.00 51.56 188 SER A CA 1
ATOM 1464 C C . SER A 1 188 ? 21.005 5.695 31.445 1.00 51.56 188 SER A C 1
ATOM 1466 O O . SER A 1 188 ? 20.862 5.612 32.662 1.00 51.56 188 SER A O 1
ATOM 1468 N N . ARG A 1 189 ? 22.175 5.385 30.866 1.00 51.31 189 ARG A N 1
ATOM 1469 C CA . ARG A 1 189 ? 23.353 4.972 31.654 1.00 51.31 189 ARG A CA 1
ATOM 1470 C C . ARG A 1 189 ? 23.900 6.098 32.530 1.00 51.31 189 ARG A C 1
ATOM 1472 O O . ARG A 1 189 ? 24.273 5.839 33.672 1.00 51.31 189 ARG A O 1
ATOM 1479 N N . LEU A 1 190 ? 23.923 7.335 32.035 1.00 52.41 190 LEU A N 1
ATOM 1480 C CA . LEU A 1 190 ? 24.326 8.504 32.825 1.00 52.41 190 LEU A CA 1
ATOM 1481 C C . LEU A 1 190 ? 23.317 8.836 33.934 1.00 52.41 190 LEU A C 1
ATOM 1483 O O . LEU A 1 190 ? 23.735 9.182 35.038 1.00 52.41 190 LEU A O 1
ATOM 1487 N N . ALA A 1 191 ? 22.015 8.675 33.680 1.00 51.66 191 ALA A N 1
ATOM 1488 C CA . ALA A 1 191 ? 20.967 8.842 34.686 1.00 51.66 191 ALA A CA 1
ATOM 1489 C C . ALA A 1 191 ? 21.041 7.763 35.782 1.00 51.66 191 ALA A C 1
ATOM 1491 O O . ALA A 1 191 ? 21.041 8.096 36.964 1.00 51.66 191 ALA A O 1
ATOM 1492 N N . ILE A 1 192 ? 21.223 6.489 35.412 1.00 51.59 192 ILE A N 1
ATOM 1493 C CA . ILE A 1 192 ? 21.388 5.377 36.365 1.00 51.59 192 ILE A CA 1
ATOM 1494 C C . ILE A 1 192 ? 22.681 5.539 37.183 1.00 51.59 192 ILE A C 1
ATOM 1496 O O . ILE A 1 192 ? 22.671 5.341 38.397 1.00 51.59 192 ILE A O 1
ATOM 1500 N N . MET A 1 193 ? 23.787 5.975 36.567 1.00 52.44 193 MET A N 1
ATOM 1501 C CA . MET A 1 193 ? 25.031 6.250 37.299 1.00 52.44 193 MET A CA 1
ATOM 1502 C C . MET A 1 193 ? 24.940 7.487 38.210 1.00 52.44 193 MET A C 1
ATOM 1504 O O . MET A 1 193 ? 25.590 7.510 39.255 1.00 52.44 193 MET A O 1
ATOM 1508 N N . ARG A 1 194 ? 24.119 8.493 37.876 1.00 52.38 194 ARG A N 1
ATOM 1509 C CA . ARG A 1 194 ? 23.797 9.606 38.790 1.00 52.38 194 ARG A CA 1
ATOM 1510 C C . ARG A 1 194 ? 22.921 9.154 39.961 1.00 52.38 194 ARG A C 1
ATOM 1512 O O . ARG A 1 194 ? 23.216 9.536 41.089 1.00 52.38 194 ARG A O 1
ATOM 1519 N N . GLN A 1 195 ? 21.921 8.303 39.724 1.00 52.44 195 GLN A N 1
ATOM 1520 C CA . GLN A 1 195 ? 21.051 7.755 40.773 1.00 52.44 195 GLN A CA 1
ATOM 1521 C C . GLN A 1 195 ? 21.846 6.905 41.782 1.00 52.44 195 GLN A C 1
ATOM 1523 O O . GLN A 1 195 ? 21.690 7.054 42.991 1.00 52.44 195 GLN A O 1
ATOM 1528 N N . LEU A 1 196 ? 22.767 6.065 41.292 1.00 51.50 196 LEU A N 1
ATOM 1529 C CA . LEU A 1 196 ? 23.623 5.226 42.138 1.00 51.50 196 LEU A CA 1
ATOM 1530 C C . LEU A 1 196 ? 24.667 6.033 42.924 1.00 51.50 196 LEU A C 1
ATOM 1532 O O . LEU A 1 196 ? 25.002 5.659 44.043 1.00 51.50 196 LEU A O 1
ATOM 1536 N N . ARG A 1 197 ? 25.148 7.164 42.388 1.00 53.31 197 ARG A N 1
ATOM 1537 C CA . ARG A 1 197 ? 26.015 8.088 43.142 1.00 53.31 197 ARG A CA 1
ATOM 1538 C C . ARG A 1 197 ? 25.254 8.906 44.186 1.00 53.31 197 ARG A C 1
ATOM 1540 O O . ARG A 1 197 ? 25.828 9.201 45.223 1.00 53.31 197 ARG A O 1
ATOM 1547 N N . SER A 1 198 ? 23.983 9.232 43.950 1.00 50.66 198 SER A N 1
ATOM 1548 C CA . SER A 1 198 ? 23.155 9.957 44.926 1.00 50.66 198 SER A CA 1
ATOM 1549 C C . SER A 1 198 ? 22.764 9.088 46.128 1.00 50.66 198 SER A C 1
ATOM 1551 O O . SER A 1 198 ? 22.685 9.595 47.242 1.00 50.66 198 SER A O 1
ATOM 1553 N N . ASN A 1 199 ? 22.575 7.779 45.930 1.00 48.12 199 ASN A N 1
ATOM 1554 C CA . ASN A 1 199 ? 22.232 6.846 47.011 1.00 48.12 199 ASN A CA 1
ATOM 1555 C C . ASN A 1 199 ? 23.437 6.401 47.857 1.00 48.12 199 ASN A C 1
ATOM 1557 O O . ASN A 1 199 ? 23.248 5.854 48.938 1.00 48.12 199 ASN A O 1
ATOM 1561 N N . ALA A 1 200 ? 24.670 6.648 47.405 1.00 51.03 200 ALA A N 1
ATOM 1562 C CA . ALA A 1 200 ? 25.880 6.331 48.166 1.00 51.03 200 ALA A CA 1
ATOM 1563 C C . ALA A 1 200 ? 26.256 7.413 49.204 1.00 51.03 200 ALA A C 1
ATOM 1565 O O . ALA A 1 200 ? 27.201 7.219 49.961 1.00 51.03 200 ALA A O 1
ATOM 1566 N N . CYS A 1 201 ? 25.537 8.542 49.253 1.00 50.91 201 CYS A N 1
ATOM 1567 C CA . CYS A 1 201 ? 25.846 9.672 50.139 1.00 50.91 201 CYS A CA 1
ATOM 1568 C C . CYS A 1 201 ? 24.867 9.855 51.316 1.00 50.91 201 CYS A C 1
ATOM 1570 O O . CYS A 1 201 ? 24.982 10.848 52.025 1.00 50.91 201 CYS A O 1
ATOM 1572 N N . LEU A 1 202 ? 23.928 8.930 51.552 1.00 48.47 202 LEU A N 1
ATOM 1573 C CA . LEU A 1 202 ? 22.915 9.038 52.622 1.00 48.47 202 LEU A CA 1
ATOM 1574 C C . LEU A 1 202 ? 23.039 7.959 53.714 1.00 48.47 202 LEU A C 1
ATOM 1576 O O . LEU A 1 202 ? 22.053 7.583 54.337 1.00 48.47 202 LEU A O 1
ATOM 1580 N N . GLY A 1 203 ? 24.250 7.457 53.957 1.00 48.06 203 GLY A N 1
ATOM 1581 C CA . GLY A 1 203 ? 24.505 6.425 54.964 1.00 48.06 203 GLY A CA 1
ATOM 1582 C C . GLY A 1 203 ? 25.655 6.760 55.905 1.00 48.06 203 GLY A C 1
ATOM 1583 O O . GLY A 1 203 ? 26.576 5.962 55.987 1.00 48.06 203 GLY A O 1
ATOM 1584 N N . CYS A 1 204 ? 25.616 7.916 56.576 1.00 45.28 204 CYS A N 1
ATOM 1585 C CA . CYS A 1 204 ? 26.419 8.203 57.772 1.00 45.28 204 CYS A CA 1
ATOM 1586 C C . CYS A 1 204 ? 25.656 9.175 58.688 1.00 45.28 204 CYS A C 1
ATOM 1588 O O . CYS A 1 204 ? 25.918 10.368 58.672 1.00 45.28 204 CYS A O 1
ATOM 1590 N N . ASP A 1 205 ? 24.706 8.642 59.447 1.00 46.47 205 ASP A N 1
ATOM 1591 C CA . ASP A 1 205 ? 24.255 9.105 60.766 1.00 46.47 205 ASP A CA 1
ATOM 1592 C C . ASP A 1 205 ? 23.707 7.811 61.405 1.00 46.47 205 ASP A C 1
ATOM 1594 O O . ASP A 1 205 ? 22.993 7.065 60.742 1.00 46.47 205 ASP A O 1
ATOM 1598 N N . SER A 1 206 ? 24.082 7.364 62.598 1.00 50.03 206 SER A N 1
ATOM 1599 C CA . SER A 1 206 ? 24.337 8.073 63.846 1.00 50.03 206 SER A CA 1
ATOM 1600 C C . SER A 1 206 ? 25.180 7.182 64.772 1.00 50.03 206 SER A C 1
ATOM 1602 O O . SER A 1 206 ? 25.209 5.973 64.572 1.00 50.03 206 SER A O 1
ATOM 1604 N N . ASP A 1 207 ? 25.828 7.765 65.786 1.00 46.50 207 ASP A N 1
ATOM 1605 C CA . ASP A 1 207 ? 25.741 7.284 67.179 1.00 46.50 207 ASP A CA 1
ATOM 1606 C C . ASP A 1 207 ? 26.617 8.142 68.104 1.00 46.50 207 ASP A C 1
ATOM 1608 O O . ASP A 1 207 ? 27.842 8.058 68.067 1.00 46.50 207 ASP A O 1
ATOM 1612 N N . ALA A 1 208 ? 25.976 8.960 68.947 1.00 43.09 208 ALA A N 1
ATOM 1613 C CA . ALA A 1 208 ? 26.480 9.343 70.272 1.00 43.09 208 ALA A CA 1
ATOM 1614 C C . ALA A 1 208 ? 25.413 10.147 71.041 1.00 43.09 208 ALA A C 1
ATOM 1616 O O . ALA A 1 208 ? 25.356 11.373 70.951 1.00 43.09 208 ALA A O 1
ATOM 1617 N N . ALA A 1 209 ? 24.584 9.456 71.829 1.00 41.81 209 ALA A N 1
ATOM 1618 C CA . ALA A 1 209 ? 23.820 10.060 72.921 1.00 41.81 209 ALA A CA 1
ATOM 1619 C C . ALA A 1 209 ? 23.647 9.066 74.089 1.00 41.81 209 ALA A C 1
ATOM 1621 O O . ALA A 1 209 ? 23.131 7.969 73.890 1.00 41.81 209 ALA A O 1
ATOM 1622 N N . GLY A 1 210 ? 24.033 9.506 75.296 1.00 43.25 210 GLY A N 1
ATOM 1623 C CA . GLY A 1 210 ? 23.793 8.873 76.609 1.00 43.25 210 GLY A CA 1
ATOM 1624 C C . GLY A 1 210 ? 24.938 7.956 77.056 1.00 43.25 210 GLY A C 1
ATOM 1625 O O . GLY A 1 210 ? 25.248 7.000 76.360 1.00 43.25 210 GLY A O 1
ATOM 1626 N N . ILE A 1 211 ? 25.631 8.175 78.180 1.00 42.19 211 ILE A N 1
ATOM 1627 C CA . ILE A 1 211 ? 25.207 8.613 79.528 1.00 42.19 211 ILE A CA 1
ATOM 1628 C C . ILE A 1 211 ? 26.200 9.635 80.092 1.00 42.19 211 ILE A C 1
ATOM 1630 O O . ILE A 1 211 ? 27.419 9.425 79.900 1.00 42.19 211 ILE A O 1
#

Foldseek 3Di:
DDDPPPCDVVNVVVPFVPDFFALPPCVQFVVQLVVVPPDDDDPDPDPDRSTGHGPPDDDDDDDPPPPPVLLSVLSVLLRVLCRVVVDDDPPDPPAAAEAEDQPPPHDLVSSLVSNLVVQVVVCPPDPDDPVVSSVVSNVSSVVSSVRYDYHHQNDPVSVVVVVVVVVVVVVVVVVVVVVVVVVVVVVVVVVVVVVVVVVVPPPDDDDDDDD

Radius of gyration: 25.18 Å; chains: 1; bounding box: 57×43×99 Å

Secondary structure (DSSP, 8-state):
--------HHHHHH------B--S-HHHHHHHTGGGTTS-------SS---SB-TT--------TTS-HHHHHHHHHHHHHHGGGGSS--------EEEEESSS---HHHHHHHHHHHHHHH-TT----HHHHHHHHHHHHHHHHTTEEEEE--SHHHHHHHHHHHHHHHHHHHHHHHHHHHHHHHHHHHHHHHHHHHHTTS---------

Sequence (211 aa):
MLWALDETALDLFARRPVRGFLTGLSFLDAPAGRTQRTSAGSSKPSAKSSDGYHPRQVVELCGAADTPKMEILLHVVAAFLTRSMDGSDDQHATERVFLFDHEYEASAPRLLELVASRLKTKASDDDDTPEAAAERWKTVAQQAMERVMVCHCRDTFHWLATLNHIHFQLLEAASARKRSRLESNGCSRLAIMRQLRSNACLGCDSDAAGI

pLDDT: mean 73.59, std 18.98, range [34.69, 96.56]